Protein 8GHH (pdb70)

Foldseek 3Di:
DAFQQDDFQFFFEAAEQLQVVVAQGVWPVSVVVLVVLAGQAYEFEWFAACVGFTWGDADQWLVPQWPDTDGRNDHDPVRQQVIFRLQCPADPVRDSVCHPHPRRGIGTPLVVCVVCVRHAYNYEYEDDCPDPSLVCVLVNVVVSCVVSVNQRRYEYEYQDPVSQVVNCVVCVNSHAYAQYPVNVVVLVVVCVVVPLPAADPEEHEYEEACDDPHRGCQDLVNCVSCVSNSYAYHYEQDEDLVVVVSSRVSRHRYYYYSHSNSNSVNVVVDDPNSGD

InterPro domains:
  IPR017946 PLC-like phosphodiesterase, TIM beta/alpha-barrel domain superfamily [G3DSA:3.20.20.190] (25-304)
  IPR017946 PLC-like phosphodiesterase, TIM beta/alpha-barrel domain superfamily [SSF51695] (44-301)
  IPR030395 Glycerophosphodiester phosphodiesterase domain [PF03009] (51-297)
  IPR030395 Glycerophosphodiester phosphodiesterase domain [PS51704] (46-302)

Solvent-accessible surface area: 13256 Å² total; per-residue (Å²): 151,123,27,57,3,67,93,40,115,13,8,12,0,0,0,46,30,1,1,54,56,44,56,2,21,8,1,38,36,0,0,54,70,0,90,148,29,22,8,18,0,0,23,0,3,1,34,2,2,118,66,75,80,7,0,0,8,44,30,48,50,0,68,109,20,1,80,21,74,29,125,2,29,57,35,33,36,69,82,0,72,179,27,19,8,1,66,89,39,138,40,183,112,43,114,33,47,43,94,68,106,69,103,11,36,3,10,16,0,38,49,0,0,121,73,8,78,113,6,41,0,1,0,20,2,47,12,24,13,148,36,136,31,0,58,41,3,1,74,37,0,37,70,10,0,27,118,28,136,0,52,58,29,0,0,0,23,9,136,76,90,88,0,9,77,73,0,51,167,56,3,149,25,31,3,18,17,1,11,6,79,97,56,17,76,79,0,108,79,82,73,139,146,103,29,59,208,28,131,12,104,101,52,35,3,33,36,6,35,16,121,120,177,80,104,101,38,10,48,60,197,60,0,124,48,0,54,81,1,48,4,29,0,0,0,101,38,0,67,50,37,119,44,0,38,43,0,60,144,57,20,3,69,0,0,2,0,28,100,1,45,23,0,83,92,1,61,142,90,10,79,94,100,44,62,106

B-factor: mean 59.44, std 15.59, range [35.44, 127.66]

Radius of gyration: 18.64 Å; Cα contacts (8 Å, |Δi|>4): 577; chains: 1; bounding box: 52×40×39 Å

Structure (mmCIF, N/CA/C/O backbone):
data_8GHH
#
_entry.id   8GHH
#
_cell.length_a   107.956
_cell.length_b   107.956
_cell.length_c   138.381
_cell.angle_alpha   90.000
_cell.angle_beta   90.000
_cell.angle_gamma   90.000
#
_symmetry.space_group_name_H-M   'I 4 2 2'
#
loop_
_entity.id
_entity.type
_entity.pdbx_description
1 polymer 'Glycerophosphodiester phosphodiesterase'
2 non-polymer 'DIHYDROGENPHOSPHATE ION'
3 non-polymer GLYCEROL
4 non-polymer 'CHLORIDE ION'
5 water water
#
loop_
_atom_site.group_PDB
_atom_site.id
_atom_site.type_symbol
_atom_site.label_atom_id
_atom_site.label_alt_id
_atom_site.label_comp_id
_atom_site.label_asym_id
_atom_site.label_entity_id
_atom_site.label_seq_id
_atom_site.pdbx_PDB_ins_code
_atom_site.Cartn_x
_atom_site.Cartn_y
_atom_site.Cartn_z
_atom_site.occupancy
_atom_site.B_iso_or_equiv
_atom_site.auth_seq_id
_atom_site.auth_comp_id
_atom_site.auth_asym_id
_atom_site.auth_atom_id
_atom_site.pdbx_PDB_model_num
ATOM 1 N N . THR A 1 14 ? -65.31714 -13.93547 -25.98365 1.000 104.02948 36 THR A N 1
ATOM 2 C CA . THR A 1 14 ? -64.01700 -13.44627 -25.53605 1.000 102.26383 36 THR A CA 1
ATOM 3 C C . THR A 1 14 ? -63.16062 -14.57361 -24.95018 1.000 96.19348 36 THR A C 1
ATOM 4 O O . THR A 1 14 ? -61.94659 -14.60713 -25.15761 1.000 94.38967 36 THR A O 1
ATOM 8 N N . ILE A 1 15 ? -63.80000 -15.49401 -24.23252 1.000 91.77887 37 ILE A N 1
ATOM 9 C CA . ILE A 1 15 ? -63.07170 -16.60211 -23.60127 1.000 84.61058 37 ILE A CA 1
ATOM 10 C C . ILE A 1 15 ? -62.41803 -17.45748 -24.68017 1.000 80.66419 37 ILE A C 1
ATOM 11 O O . ILE A 1 15 ? -63.08760 -17.83683 -25.66159 1.000 81.36091 37 ILE A O 1
ATOM 16 N N . PRO A 1 16 ? -61.13424 -17.79228 -24.56100 1.000 75.60854 38 PRO A N 1
ATOM 17 C CA . PRO A 1 16 ? -60.48329 -18.59138 -25.60316 1.000 70.90966 38 PRO A CA 1
ATOM 18 C C . PRO A 1 16 ? -60.88880 -20.05248 -25.51726 1.000 63.34076 38 PRO A C 1
ATOM 19 O O . PRO A 1 16 ? -61.00774 -20.62711 -24.43237 1.000 58.71836 38 PRO A O 1
ATOM 23 N N . ALA A 1 17 ? -61.10673 -20.65377 -26.68273 1.000 60.92978 39 ALA A N 1
ATOM 24 C CA . ALA A 1 17 ? -61.42420 -22.07762 -26.76290 1.000 58.22665 39 ALA A CA 1
ATOM 25 C C . ALA A 1 17 ? -60.13533 -22.90018 -26.79780 1.000 59.91786 39 ALA A C 1
ATOM 26 O O . ALA A 1 17 ? -59.82603 -23.59840 -27.76336 1.000 61.75103 39 ALA A O 1
ATOM 28 N N . PHE A 1 18 ? -59.37245 -22.79252 -25.70566 1.000 58.76594 40 PHE A N 1
ATOM 29 C CA . PHE A 1 18 ? -58.11761 -23.53085 -25.60177 1.000 56.54973 40 PHE A CA 1
ATOM 30 C C . PHE A 1 18 ? -58.35965 -25.03419 -25.64175 1.000 56.34542 40 PHE A C 1
ATOM 31 O O . PHE A 1 18 ? -57.65188 -25.76899 -26.34221 1.000 56.23848 40 PHE A O 1
ATOM 39 N N . PHE A 1 19 ? -59.35598 -25.51025 -24.90242 1.000 52.49471 41 PHE A N 1
ATOM 40 C CA . PHE A 1 19 ? -59.65898 -26.93326 -24.84395 1.000 53.14508 41 PHE A CA 1
ATOM 41 C C . PHE A 1 19 ? -60.69744 -27.28087 -25.90447 1.000 58.26234 41 PHE A C 1
ATOM 42 O O . PHE A 1 19 ? -61.81237 -26.74653 -25.89346 1.000 59.56933 41 PHE A O 1
ATOM 50 N N . LYS A 1 20 ? -60.32183 -28.16394 -26.82489 1.000 61.05222 42 LYS A N 1
ATOM 51 C CA . LYS A 1 20 ? -61.21621 -28.66383 -27.85578 1.000 65.73987 42 LYS A CA 1
ATOM 52 C C . LYS A 1 20 ? -61.20191 -30.18327 -27.81611 1.000 66.79607 42 LYS A C 1
ATOM 53 O O . LYS A 1 20 ? -60.28915 -30.80192 -27.26466 1.000 64.42090 42 LYS A O 1
ATOM 59 N N . GLY A 1 21 ? -62.22666 -30.78302 -28.40329 1.000 71.89744 43 GLY A N 1
ATOM 60 C CA . GLY A 1 21 ? -62.35881 -32.21882 -28.30113 1.000 74.54806 43 GLY A CA 1
ATOM 61 C C . GLY A 1 21 ? -62.68384 -32.63297 -26.87474 1.000 73.32939 43 GLY A C 1
ATOM 62 O O . GLY A 1 21 ? -62.93981 -31.81461 -25.99317 1.000 71.90217 43 GLY A O 1
ATOM 63 N N . ASN A 1 22 ? -62.66721 -33.94361 -26.66027 1.000 75.08241 44 ASN A N 1
ATOM 64 C CA . ASN A 1 22 ? -63.00192 -34.51838 -25.36373 1.000 76.34654 44 ASN A CA 1
ATOM 65 C C . ASN A 1 22 ? -61.91564 -35.48050 -24.90880 1.000 77.36853 44 ASN A C 1
ATOM 66 O O . ASN A 1 22 ? -62.19132 -36.54647 -24.34993 1.000 82.76090 44 ASN A O 1
ATOM 71 N N . ALA A 1 23 ? -60.65877 -35.11511 -25.15108 1.000 72.48246 45 ALA A N 1
ATOM 72 C CA . ALA A 1 23 ? -59.50750 -35.86501 -24.68402 1.000 65.47277 45 ALA A CA 1
ATOM 73 C C . ALA A 1 23 ? -58.55763 -34.92470 -23.95471 1.000 59.02030 45 ALA A C 1
ATOM 74 O O . ALA A 1 23 ? -58.38722 -33.77344 -24.37242 1.000 57.76801 45 ALA A O 1
ATOM 76 N N . PRO A 1 24 ? -57.93141 -35.37365 -22.86924 1.000 54.85634 46 PRO A N 1
ATOM 77 C CA . PRO A 1 24 ? -56.96853 -34.51384 -22.17402 1.000 53.73190 46 PRO A CA 1
ATOM 78 C C . PRO A 1 24 ? -55.74412 -34.25323 -23.03522 1.000 52.69850 46 PRO A C 1
ATOM 79 O O . PRO A 1 24 ? -55.34306 -35.08164 -23.85699 1.000 53.84451 46 PRO A O 1
ATOM 83 N N . TYR A 1 25 ? -55.15680 -33.07606 -22.84830 1.000 50.57173 47 TYR A N 1
ATOM 84 C CA . TYR A 1 25 ? -53.95210 -32.71506 -23.58354 1.000 49.18298 47 TYR A CA 1
ATOM 85 C C . TYR A 1 25 ? -52.73006 -33.33186 -22.91690 1.000 46.39999 47 TYR A C 1
ATOM 86 O O . TYR A 1 25 ? -52.53699 -33.19256 -21.70384 1.000 46.47836 47 TYR A O 1
ATOM 95 N N . ILE A 1 26 ? -51.90023 -34.00309 -23.71086 1.000 46.15214 48 ILE A N 1
ATOM 96 C CA . ILE A 1 26 ? -50.64568 -34.57522 -23.23372 1.000 44.86571 48 ILE A CA 1
ATOM 97 C C . ILE A 1 26 ? -49.51751 -33.62175 -23.61254 1.000 47.51565 48 ILE A C 1
ATOM 98 O O . ILE A 1 26 ? -49.25129 -33.40501 -24.80182 1.000 48.13827 48 ILE A O 1
ATOM 103 N N . PHE A 1 27 ? -48.85353 -33.05677 -22.60687 1.000 42.95427 49 PHE A N 1
ATOM 104 C CA . PHE A 1 27 ? -47.76437 -32.10663 -22.79962 1.000 42.95609 49 PHE A CA 1
ATOM 105 C C . PHE A 1 27 ? -46.43086 -32.76373 -22.47046 1.000 43.56147 49 PHE A C 1
ATOM 106 O O . PHE A 1 27 ? -46.32022 -33.49746 -21.48471 1.000 43.43285 49 PHE A O 1
ATOM 114 N N . ALA A 1 28 ? -45.41360 -32.47756 -23.28026 1.000 42.01567 50 ALA A N 1
ATOM 115 C CA . ALA A 1 28 ? -44.05461 -32.92552 -23.00253 1.000 40.75767 50 ALA A CA 1
ATOM 116 C C . ALA A 1 28 ? -43.35891 -31.91586 -22.09161 1.000 39.12230 50 ALA A C 1
ATOM 117 O O . ALA A 1 28 ? -43.26106 -30.73008 -22.43006 1.000 43.02452 50 ALA A O 1
ATOM 119 N N . HIS A 1 29 ? -42.85659 -32.39485 -20.95516 1.000 37.71265 51 HIS A N 1
ATOM 120 C CA . HIS A 1 29 ? -42.18521 -31.54299 -19.97422 1.000 38.13113 51 HIS A CA 1
ATOM 121 C C . HIS A 1 29 ? -40.88588 -30.96963 -20.54244 1.000 38.60788 51 HIS A C 1
ATOM 122 O O . HIS A 1 29 ? -39.93092 -31.71032 -20.80409 1.000 39.81409 51 HIS A O 1
ATOM 129 N N . ARG A 1 30 ? -40.85426 -29.64912 -20.72664 1.000 40.52710 52 ARG A N 1
ATOM 130 C CA . ARG A 1 30 ? -39.71793 -28.95946 -21.35007 1.000 41.18357 52 ARG A CA 1
ATOM 131 C C . ARG A 1 30 ? -39.34052 -29.60970 -22.68170 1.000 38.88996 52 ARG A C 1
ATOM 132 O O . ARG A 1 30 ? -38.16532 -29.72167 -23.03829 1.000 39.57959 52 ARG A O 1
ATOM 140 N N . GLY A 1 31 ? -40.35495 -30.04038 -23.42864 1.000 38.34851 53 GLY A N 1
ATOM 141 C CA . GLY A 1 31 ? -40.14440 -30.73028 -24.68813 1.000 37.37213 53 GLY A CA 1
ATOM 142 C C . GLY A 1 31 ? -39.86871 -32.21530 -24.57857 1.000 40.16002 53 GLY A C 1
ATOM 143 O O . GLY A 1 31 ? -39.61705 -32.85872 -25.60756 1.000 41.90274 53 GLY A O 1
ATOM 144 N N . GLY A 1 32 ? -39.91678 -32.78571 -23.37653 1.000 40.11284 54 GLY A N 1
ATOM 145 C CA . GLY A 1 32 ? -39.63220 -34.19842 -23.19769 1.000 40.61671 54 GLY A CA 1
ATOM 146 C C . GLY A 1 32 ? -38.21777 -34.41104 -22.70549 1.000 43.02909 54 GLY A C 1
ATOM 147 O O . GLY A 1 32 ? -37.43811 -35.13600 -23.33034 1.000 44.42118 54 GLY A O 1
ATOM 148 N N . MET A 1 33 ? -37.88561 -33.79180 -21.56923 1.000 39.44467 55 MET A N 1
ATOM 149 C CA . MET A 1 33 ? -36.50209 -33.62182 -21.13523 1.000 40.83353 55 MET A CA 1
ATOM 150 C C . MET A 1 33 ? -35.83534 -34.90887 -20.66764 1.000 41.15795 55 MET A C 1
ATOM 151 O O . MET A 1 33 ? -34.60810 -34.92932 -20.52106 1.000 45.32965 55 MET A O 1
ATOM 156 N N . ALA A 1 34 ? -36.59518 -35.97268 -20.41483 1.000 42.11891 56 ALA A N 1
ATOM 157 C CA . ALA A 1 34 ? -35.96014 -37.23855 -20.06621 1.000 43.76504 56 ALA A CA 1
ATOM 158 C C . ALA A 1 34 ? -35.23757 -37.85466 -21.25850 1.000 47.11757 56 ALA A C 1
ATOM 159 O O . ALA A 1 34 ? -34.24405 -38.56684 -21.07511 1.000 52.37954 56 ALA A O 1
ATOM 161 N N . LEU A 1 35 ? -35.70826 -37.58690 -22.47824 1.000 43.55277 57 LEU A N 1
ATOM 162 C CA . LEU A 1 35 ? -35.22981 -38.26938 -23.67630 1.000 42.34282 57 LEU A CA 1
ATOM 163 C C . LEU A 1 35 ? -34.32678 -37.42204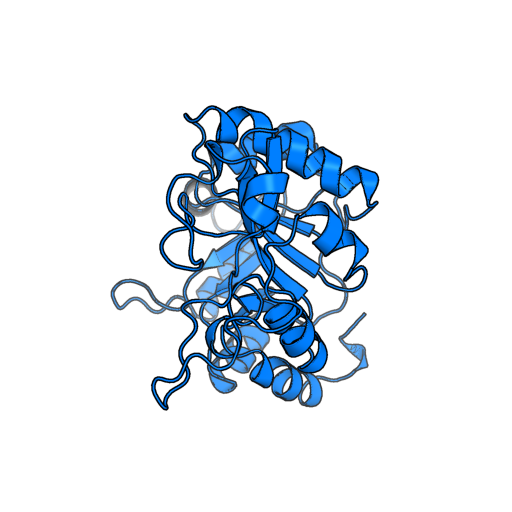 -24.56063 1.000 44.39981 57 LEU A C 1
ATOM 164 O O . LEU A 1 35 ? -33.51878 -37.97901 -25.31001 1.000 44.13223 57 LEU A O 1
ATOM 169 N N . ARG A 1 36 ? -34.44459 -36.10280 -24.50463 1.000 44.02809 58 ARG A N 1
ATOM 170 C CA . ARG A 1 36 ? -33.67600 -35.20199 -25.34693 1.000 41.55555 58 ARG A CA 1
ATOM 171 C C . ARG A 1 36 ? -33.33126 -33.96231 -24.52842 1.000 41.46732 58 ARG A C 1
ATOM 172 O O . ARG A 1 36 ? -33.97399 -33.69367 -23.51207 1.000 41.80899 58 ARG A O 1
ATOM 180 N N . PRO A 1 37 ? -32.31065 -33.21008 -24.94465 1.000 41.18974 59 PRO A N 1
ATOM 181 C CA . PRO A 1 37 ? -31.94034 -31.99760 -24.19515 1.000 41.87460 59 PRO A CA 1
ATOM 182 C C . PRO A 1 37 ? -33.11948 -31.04638 -24.04684 1.000 41.34845 59 PRO A C 1
ATOM 183 O O . PRO A 1 37 ? -33.75706 -30.66036 -25.03065 1.000 41.16352 59 PRO A O 1
ATOM 187 N N . GLU A 1 38 ? -33.39425 -30.65768 -22.80179 1.000 37.86505 60 GLU A N 1
ATOM 188 C CA . GLU A 1 38 ? -34.59789 -29.89111 -22.50703 1.000 39.23237 60 GLU A CA 1
ATOM 189 C C . GLU A 1 38 ? -34.61955 -28.57877 -23.28315 1.000 39.80033 60 GLU A C 1
ATOM 190 O O . GLU A 1 38 ? -33.58315 -27.94131 -23.50091 1.000 40.40281 60 GLU A O 1
ATOM 196 N N . GLN A 1 39 ? -35.81674 -28.19186 -23.71490 1.000 39.64977 61 GLN A N 1
ATOM 197 C CA . GLN A 1 39 ? -36.09979 -26.92521 -24.38315 1.000 41.54789 61 GLN A CA 1
ATOM 198 C C . GLN A 1 39 ? -35.43173 -26.79004 -25.75207 1.000 40.70363 61 GLN A C 1
ATOM 199 O O . GLN A 1 39 ? -35.43510 -25.69116 -26.31894 1.000 43.85240 61 GLN A O 1
ATOM 205 N N . THR A 1 40 ? -34.84496 -27.85197 -26.30398 1.000 37.82604 62 THR A N 1
ATOM 206 C CA . THR A 1 40 ? -34.20519 -27.74313 -27.61098 1.000 40.59451 62 THR A CA 1
ATOM 207 C C . THR A 1 40 ? -35.12435 -28.26076 -28.70453 1.000 40.18549 62 THR A C 1
ATOM 208 O O . THR A 1 40 ? -36.08495 -28.99288 -28.45026 1.000 39.68584 62 THR A O 1
ATOM 212 N N . GLN A 1 41 ? -34.80085 -27.87735 -29.94434 1.000 37.29638 63 GLN A N 1
ATOM 213 C CA . GLN A 1 41 ? -35.54013 -28.40070 -31.08698 1.000 39.94642 63 GLN A CA 1
ATOM 214 C C . GLN A 1 41 ? -35.44971 -29.92043 -31.15558 1.000 40.35290 63 GLN A C 1
ATOM 215 O O . GLN A 1 41 ? -36.41279 -30.58680 -31.55494 1.000 39.61013 63 GLN A O 1
ATOM 221 N N . LEU A 1 42 ? -34.28868 -30.48602 -30.80214 1.000 40.98550 64 LEU A N 1
ATOM 222 C CA . LEU A 1 42 ? -34.17349 -31.94088 -30.71592 1.000 43.30889 64 LEU A CA 1
ATOM 223 C C . LEU A 1 42 ? -35.28258 -32.52905 -29.85028 1.000 40.15458 64 LEU A C 1
ATOM 224 O O . LEU A 1 42 ? -35.86583 -33.56110 -30.19410 1.000 42.19881 64 LEU A O 1
ATOM 229 N N . ALA A 1 43 ? -35.59485 -31.87375 -28.72973 1.000 40.36783 65 ALA A N 1
ATOM 230 C CA . ALA A 1 43 ? -36.63680 -32.37909 -27.83978 1.000 41.30896 65 ALA A CA 1
ATOM 231 C C . ALA A 1 43 ? -38.02024 -32.15082 -28.43266 1.000 42.16346 65 ALA A C 1
ATOM 232 O O . ALA A 1 43 ? -38.84140 -33.07599 -28.49034 1.000 39.24916 65 ALA A O 1
ATOM 234 N N . PHE A 1 44 ? -38.28324 -30.92693 -28.90915 1.000 43.14461 66 PHE A N 1
ATOM 235 C CA . PHE A 1 44 ? -39.60961 -30.59287 -29.42521 1.000 43.20139 66 PHE A CA 1
ATOM 236 C C . PHE A 1 44 ? -39.95321 -31.42252 -30.65545 1.000 42.62796 6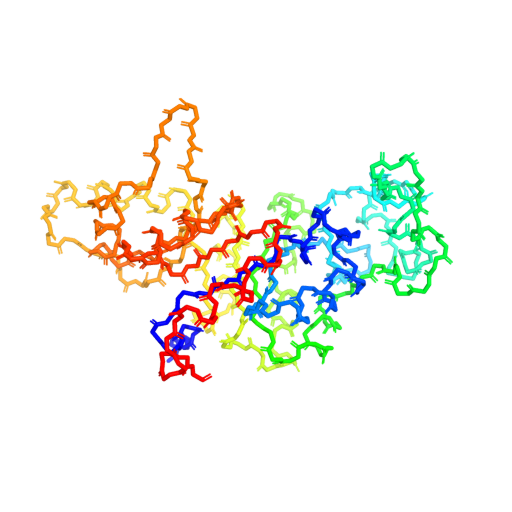6 PHE A C 1
ATOM 237 O O . PHE A 1 44 ? -41.09038 -31.89339 -30.79355 1.000 42.49913 66 PHE A O 1
ATOM 245 N N . ASP A 1 45 ? -38.98269 -31.61663 -31.55757 1.000 39.44620 67 ASP A N 1
ATOM 246 C CA . ASP A 1 45 ? -39.20810 -32.46106 -32.72868 1.000 39.83816 67 ASP A CA 1
ATOM 247 C C . ASP A 1 45 ? -39.54138 -33.88679 -32.31339 1.000 40.79968 67 ASP A C 1
ATOM 248 O O . ASP A 1 45 ? -40.46928 -34.50220 -32.84857 1.000 39.57177 67 ASP A O 1
ATOM 253 N N . TYR A 1 46 ? -38.76572 -34.43670 -31.37436 1.000 41.01735 68 TYR A N 1
ATOM 254 C CA . TYR A 1 46 ? -38.95616 -35.82189 -30.95765 1.000 45.38016 68 TYR A CA 1
ATOM 255 C C . TYR A 1 46 ? -40.30076 -36.00155 -30.26128 1.000 43.11430 68 TYR A C 1
ATOM 256 O O . TYR A 1 46 ? -41.04027 -36.94531 -30.55602 1.000 45.90831 68 TYR A O 1
ATOM 265 N N . ALA A 1 47 ? -40.64039 -35.08977 -29.34449 1.000 45.30842 69 ALA A N 1
ATOM 266 C CA . ALA A 1 47 ? -41.92278 -35.17548 -28.64930 1.000 44.44392 69 ALA A CA 1
ATOM 267 C C . ALA A 1 47 ? -43.08717 -35.06343 -29.62436 1.000 44.75107 69 ALA A C 1
ATOM 268 O O . ALA A 1 47 ? -44.07066 -35.80650 -29.51511 1.000 43.39591 69 ALA A O 1
ATOM 270 N N . LYS A 1 48 ? -42.98804 -34.14925 -30.59597 1.000 45.83052 70 LYS A N 1
ATOM 271 C CA . LYS A 1 48 ? -44.04655 -34.01513 -31.59167 1.000 48.38551 70 LYS A CA 1
ATOM 272 C C . LYS A 1 48 ? -44.18657 -35.28733 -32.41541 1.000 51.93324 70 LYS A C 1
ATOM 273 O O . LYS A 1 48 ? -45.30593 -35.72432 -32.71349 1.000 50.09895 70 LYS A O 1
ATOM 279 N N . GLN A 1 49 ? -43.06117 -35.90455 -32.78119 1.000 55.98358 71 GLN A N 1
ATOM 280 C CA . GLN A 1 49 ? -43.12447 -37.16324 -33.51475 1.000 62.77658 71 GLN A CA 1
ATOM 281 C C . GLN A 1 49 ? -43.75732 -38.25871 -32.66839 1.000 59.16602 71 GLN A C 1
ATOM 282 O O . GLN A 1 49 ? -44.48584 -39.11160 -33.18819 1.000 62.08909 71 GLN A O 1
ATOM 288 N N . LEU A 1 50 ? -43.49893 -38.24899 -31.36161 1.000 54.11006 72 LEU A N 1
ATOM 289 C CA . LEU A 1 50 ? -44.06500 -39.24601 -30.46276 1.000 54.93288 72 LEU A CA 1
ATOM 290 C C . LEU A 1 50 ? -45.52550 -38.97052 -30.11316 1.000 58.33525 72 LEU A C 1
ATOM 291 O O . LEU A 1 50 ? -46.09128 -39.68039 -29.27375 1.000 62.31171 72 LEU A O 1
ATOM 296 N N . GLY A 1 51 ? -46.14051 -37.96340 -30.72737 1.000 54.37764 73 GLY A N 1
ATOM 297 C CA . GLY A 1 51 ? -47.57868 -37.79839 -30.66635 1.000 52.82199 73 GLY A CA 1
ATOM 298 C C . GLY A 1 51 ? -48.12655 -36.96835 -29.52567 1.000 53.41442 73 GLY A C 1
ATOM 299 O O . GLY A 1 51 ? -49.31141 -37.10997 -29.20055 1.000 54.72231 73 GLY A O 1
ATOM 300 N N . VAL A 1 52 ? -47.32159 -36.10102 -28.90466 1.000 48.07730 74 VAL A N 1
ATOM 301 C CA . VAL A 1 52 ? -47.88394 -35.24941 -27.85752 1.000 47.55855 74 VAL A CA 1
ATOM 302 C C . VAL A 1 52 ? -48.78217 -34.18572 -28.48393 1.000 47.80426 74 VAL A C 1
ATOM 303 O O . VAL A 1 52 ? -48.66851 -33.84286 -29.66651 1.000 50.58846 74 VAL A O 1
ATOM 307 N N . ASP A 1 53 ? -49.70105 -33.66150 -27.67013 1.000 45.78406 75 ASP A N 1
ATOM 308 C CA . ASP A 1 53 ? -50.56662 -32.56912 -28.10292 1.000 44.95242 75 ASP A CA 1
ATOM 309 C C . ASP A 1 53 ? -49.89324 -31.21254 -27.98783 1.000 44.46038 75 ASP A C 1
ATOM 310 O O . ASP A 1 53 ? -50.35567 -30.24505 -28.60184 1.000 45.87888 75 ASP A O 1
ATOM 315 N N . GLY A 1 54 ? -48.83141 -31.11246 -27.20317 1.000 41.71296 76 GLY A N 1
ATOM 316 C CA . GLY A 1 54 ? -48.13129 -29.85403 -27.11309 1.000 39.12815 76 GLY A CA 1
ATOM 317 C C . GLY A 1 54 ? -46.95733 -29.95193 -26.17090 1.000 40.16768 76 GLY A C 1
ATOM 318 O O . GLY A 1 54 ? -46.57891 -31.03699 -25.72093 1.000 40.32988 76 GLY A O 1
ATOM 319 N N . PHE A 1 55 ? -46.39007 -28.78359 -25.88183 1.000 38.72760 77 PHE A N 1
ATOM 320 C CA . PHE A 1 55 ? -45.17309 -28.65196 -25.09975 1.000 38.85813 77 PHE A CA 1
ATOM 321 C C . PHE A 1 55 ? -45.47813 -27.84633 -23.84889 1.000 39.91953 77 PHE A C 1
ATOM 322 O O . PHE A 1 55 ? -46.09134 -26.77545 -23.92885 1.000 42.34067 77 PHE A O 1
ATOM 330 N N . GLU A 1 56 ? -45.05501 -28.36010 -22.70426 1.000 39.37699 78 GLU A N 1
ATOM 331 C CA . GLU A 1 56 ? -44.94443 -27.54538 -21.50806 1.000 39.99499 78 GLU A CA 1
ATOM 332 C C . GLU A 1 56 ? -43.55606 -26.92878 -21.50157 1.000 40.40595 78 GLU A C 1
ATOM 333 O O . GLU A 1 56 ? -42.57401 -27.58992 -21.85049 1.000 41.04404 78 GLU A O 1
ATOM 339 N N . THR A 1 57 ? -43.46775 -25.66439 -21.10693 1.000 42.26230 79 THR A N 1
ATOM 340 C CA . THR A 1 57 ? -42.17735 -24.99953 -21.18288 1.000 41.69501 79 THR A CA 1
ATOM 341 C C . THR A 1 57 ? -42.15794 -23.79080 -20.25315 1.000 43.03001 79 THR A C 1
ATOM 342 O O . THR A 1 57 ? -43.11790 -23.51764 -19.52353 1.000 43.25822 79 THR A O 1
ATOM 346 N N . ASP A 1 58 ? -41.03019 -23.07668 -20.28484 1.000 41.29349 80 ASP A N 1
ATOM 347 C CA . ASP A 1 58 ? -40.73966 -21.93746 -19.42488 1.000 40.62026 80 ASP A CA 1
ATOM 348 C C . ASP A 1 58 ? -40.13212 -20.83428 -20.27536 1.000 41.90638 80 ASP A C 1
ATOM 349 O O . ASP A 1 58 ? -39.50479 -21.10733 -21.30205 1.000 40.58573 80 ASP A O 1
ATOM 354 N N . VAL A 1 59 ? -40.29210 -19.58726 -19.84019 1.000 43.26677 81 VAL A N 1
ATOM 355 C CA . VAL A 1 59 ? -39.69016 -18.46278 -20.54657 1.000 45.97072 81 VAL A CA 1
ATOM 356 C C . VAL A 1 59 ? -38.88271 -17.61067 -19.57651 1.000 47.55679 81 VAL A C 1
ATOM 357 O O . VAL A 1 59 ? -39.30874 -17.35219 -18.44347 1.000 46.70002 81 VAL A O 1
ATOM 361 N N . ARG A 1 60 ? -37.70194 -17.19319 -20.03693 1.000 47.91446 82 ARG A N 1
ATOM 362 C CA . ARG A 1 60 ? -36.81596 -16.25492 -19.37021 1.000 46.88020 82 ARG A CA 1
ATOM 363 C C . ARG A 1 60 ? -36.53979 -15.09271 -20.31482 1.000 49.26734 82 ARG A C 1
ATOM 364 O O . ARG A 1 60 ? -36.46220 -15.27200 -21.53239 1.000 47.49152 82 ARG A O 1
ATOM 372 N N . LEU A 1 61 ? -36.37855 -13.90280 -19.75131 1.000 48.79129 83 LEU A N 1
ATOM 373 C CA . LEU A 1 61 ? -36.15720 -12.70115 -20.54071 1.000 49.42160 83 LEU A CA 1
ATOM 374 C C . LEU A 1 61 ? -34.66891 -12.37923 -20.62450 1.000 52.16843 83 LEU A C 1
ATOM 375 O O . LEU A 1 61 ? -33.94673 -12.44399 -19.62269 1.000 51.10195 83 LEU A O 1
ATOM 380 N N . THR A 1 62 ? -34.22217 -12.01195 -21.82460 1.000 53.30039 84 THR A N 1
ATOM 381 C CA . THR A 1 62 ? -32.82229 -11.71056 -22.08196 1.000 52.46008 84 THR A CA 1
ATOM 382 C C . THR A 1 62 ? -32.51396 -10.24836 -21.76932 1.000 55.23891 84 THR A C 1
ATOM 383 O O . THR A 1 62 ? -33.39682 -9.45067 -21.43825 1.000 57.66368 84 THR A O 1
ATOM 387 N N . LYS A 1 63 ? -31.23298 -9.88814 -21.90438 1.000 56.51763 85 LYS A N 1
ATOM 388 C CA . LYS A 1 63 ? -30.82986 -8.50235 -21.68684 1.000 57.62231 85 LYS A CA 1
ATOM 389 C C . LYS A 1 63 ? -31.49975 -7.57209 -22.68984 1.000 63.78889 85 LYS A C 1
ATOM 390 O O . LYS A 1 63 ? -31.92962 -6.46882 -22.33262 1.000 65.66312 85 LYS A O 1
ATOM 396 N N . ASP A 1 64 ? -31.59705 -7.99290 -23.95247 1.000 62.21490 86 ASP A N 1
ATOM 397 C CA . ASP A 1 64 ? -32.30102 -7.21098 -24.95876 1.000 61.42167 86 ASP A CA 1
ATOM 398 C C . ASP A 1 64 ? -33.79041 -7.54907 -25.01469 1.000 61.00192 86 ASP A C 1
ATOM 399 O O . ASP A 1 64 ? -34.43406 -7.31719 -26.04394 1.000 61.02708 86 ASP A O 1
ATOM 404 N N . GLN A 1 65 ? -34.33701 -8.10673 -23.92844 1.000 59.67261 87 GLN A N 1
ATOM 405 C CA . GLN A 1 65 ? -35.78075 -8.16428 -23.67651 1.000 59.12651 87 GLN A CA 1
ATOM 406 C C . GLN A 1 65 ? -36.50951 -9.07345 -24.66758 1.000 60.95787 87 GLN A C 1
ATOM 407 O O . GLN A 1 65 ? -37.63848 -8.79521 -25.07270 1.000 63.37495 87 GLN A O 1
ATOM 413 N N . GLN A 1 66 ? -35.86609 -10.17261 -25.04606 1.000 58.90902 88 GLN A N 1
ATOM 414 C CA . GLN A 1 66 ? -36.50452 -11.23943 -25.80225 1.000 54.79814 88 GLN A CA 1
ATOM 415 C C . GLN A 1 66 ? -36.80425 -12.39797 -24.86120 1.000 53.11054 88 GLN A C 1
ATOM 416 O O . GLN A 1 66 ? -36.00795 -12.70272 -23.96790 1.000 55.10003 88 GLN A O 1
ATOM 422 N N . LEU A 1 67 ? -37.95981 -13.03031 -25.05383 1.000 48.67470 89 LEU A N 1
ATOM 423 C CA . LEU A 1 67 ? -38.31883 -14.21918 -24.28922 1.000 49.74107 89 LEU A CA 1
ATOM 424 C C . LEU A 1 67 ? -37.67714 -15.44302 -24.93017 1.000 48.83472 89 LEU A C 1
ATOM 425 O O . LEU A 1 67 ? -37.93977 -15.74634 -26.09942 1.000 48.17049 89 LEU A O 1
ATOM 430 N N . ILE A 1 68 ? -36.82950 -16.13827 -24.18283 1.000 45.11966 90 ILE A N 1
ATOM 431 C CA . ILE A 1 68 ? -36.27196 -17.39248 -24.65385 1.000 44.63255 90 ILE A CA 1
ATOM 432 C C . ILE A 1 68 ? -36.93950 -18.53724 -23.90759 1.000 42.42197 90 ILE A C 1
ATOM 433 O O . ILE A 1 68 ? -37.45910 -18.38447 -22.79811 1.000 41.79524 90 ILE A O 1
ATOM 438 N N . VAL A 1 69 ? -36.91412 -19.70736 -24.53669 1.000 42.03529 91 VAL A N 1
ATOM 439 C CA . VAL A 1 69 ? -37.47551 -20.93268 -23.98351 1.000 43.44315 91 VAL A CA 1
ATOM 440 C C . VAL A 1 69 ? -36.38840 -21.55263 -23.11122 1.000 42.89898 91 VAL A C 1
ATOM 441 O O . VAL A 1 69 ? -35.43641 -22.14844 -23.61613 1.000 46.16278 91 VAL A O 1
ATOM 445 N N . PHE A 1 70 ? -36.52925 -21.40926 -21.79277 1.000 43.38999 92 PHE A N 1
ATOM 446 C CA . PHE A 1 70 ? -35.42334 -21.66187 -20.87915 1.000 38.33360 92 PHE A CA 1
ATOM 447 C C . PHE A 1 70 ? -35.95458 -21.70642 -19.45120 1.000 40.72244 92 PHE A C 1
ATOM 448 O O . PHE A 1 70 ? -36.82136 -20.90702 -19.09102 1.000 41.25591 92 PHE A O 1
ATOM 456 N N . HIS A 1 71 ? -35.40884 -22.61696 -18.63752 1.000 37.35671 93 HIS A N 1
ATOM 457 C CA . HIS A 1 71 ? -35.88861 -22.80662 -17.26764 1.000 40.40340 93 HIS A CA 1
ATOM 458 C C . HIS A 1 71 ? -35.12017 -21.97098 -16.24340 1.000 42.71857 93 HIS A C 1
ATOM 459 O O . HIS A 1 71 ? -35.70568 -21.10694 -15.58420 1.000 46.36407 93 HIS A O 1
ATOM 466 N N . ASP A 1 72 ? -33.82385 -22.23860 -16.07343 1.000 44.63753 94 ASP A N 1
ATOM 467 C CA . ASP A 1 72 ? -33.06068 -21.61191 -14.99579 1.000 44.56427 94 ASP A CA 1
ATOM 468 C C . ASP A 1 72 ? -32.84973 -20.12166 -15.25136 1.000 45.93218 94 ASP A C 1
ATOM 469 O O . ASP A 1 72 ? -32.96400 -19.62939 -16.37879 1.000 42.39693 94 ASP A O 1
ATOM 474 N N . ALA A 1 73 ? -32.52018 -19.40266 -14.17104 1.000 42.44483 95 ALA A N 1
ATOM 475 C CA . ALA A 1 73 ? -32.12852 -18.00506 -14.29557 1.000 45.84159 95 ALA A CA 1
ATOM 476 C C . ALA A 1 73 ? -30.77858 -17.86956 -14.98532 1.000 50.52129 95 ALA A C 1
ATOM 477 O O . ALA A 1 73 ? -30.50948 -16.84909 -15.62947 1.000 50.18154 95 ALA A O 1
ATOM 479 N N . THR A 1 74 ? -29.92566 -18.88179 -14.85784 1.000 50.86958 96 THR A N 1
ATOM 480 C CA . THR A 1 74 ? -28.59092 -18.88247 -15.42781 1.000 48.91172 96 THR A CA 1
ATOM 481 C C . THR A 1 74 ? -28.47217 -20.00178 -16.45416 1.000 48.23492 96 THR A C 1
ATOM 482 O O . THR A 1 74 ? -29.22323 -20.98345 -16.42750 1.000 45.64288 96 THR A O 1
ATOM 486 N N . VAL A 1 75 ? -27.50207 -19.84584 -17.36271 1.000 49.03854 97 VAL A N 1
ATOM 487 C CA . VAL A 1 75 ? -27.28839 -20.82052 -18.43094 1.000 47.88115 97 VAL A CA 1
ATOM 488 C C . VAL A 1 75 ? -26.32224 -21.92628 -18.02956 1.000 50.31826 97 VAL A C 1
ATOM 489 O O . VAL A 1 75 ? -26.05568 -22.82507 -18.83947 1.000 49.09934 97 VAL A O 1
ATOM 493 N N . ASP A 1 76 ? -25.79890 -21.89389 -16.79899 1.000 48.33806 98 ASP A N 1
ATOM 494 C CA . ASP A 1 76 ? -24.70548 -22.78407 -16.41526 1.000 50.26607 98 ASP A CA 1
ATOM 495 C C . ASP A 1 76 ? -25.08916 -24.25731 -16.51883 1.000 50.26081 98 ASP A C 1
ATOM 496 O O . ASP A 1 76 ? -24.29193 -25.07766 -16.98822 1.000 53.71004 98 ASP A O 1
ATOM 501 N N . ARG A 1 77 ? -26.29527 -24.61680 -16.07414 1.000 46.35903 99 ARG A N 1
ATOM 502 C CA . ARG A 1 77 ? -26.64184 -26.03180 -15.95271 1.000 46.73528 99 ARG A CA 1
ATOM 503 C C . ARG A 1 77 ? -26.74981 -26.71354 -17.31509 1.000 45.97154 99 ARG A C 1
ATOM 504 O O . ARG A 1 77 ? -26.30558 -27.85621 -17.47754 1.000 48.64545 99 ARG A O 1
ATOM 512 N N . THR A 1 78 ? -27.32335 -26.03738 -18.30876 1.000 43.86314 100 THR A N 1
ATOM 513 C CA . THR A 1 78 ? -27.68367 -26.69418 -19.55658 1.000 44.91148 100 THR A CA 1
ATOM 514 C C . THR A 1 78 ? -26.87068 -26.24434 -20.76449 1.000 48.39213 100 THR A C 1
ATOM 515 O O . THR A 1 78 ? -27.14311 -26.71447 -21.87405 1.000 46.92667 100 THR A O 1
ATOM 519 N N . THR A 1 79 ? -25.89221 -25.35129 -20.59965 1.000 46.82716 101 THR A N 1
ATOM 520 C CA . THR A 1 79 ? -25.09909 -24.89194 -21.73511 1.000 47.04166 101 THR A CA 1
ATOM 521 C C . THR A 1 79 ? -23.62208 -24.89377 -21.36339 1.000 49.12841 101 THR A C 1
ATOM 522 O O . THR A 1 79 ? -23.23619 -25.20024 -20.22924 1.000 48.31450 101 THR A O 1
ATOM 526 N N . ASN A 1 80 ? -22.79198 -24.52149 -22.33573 1.000 51.11828 102 ASN A N 1
ATOM 527 C CA . ASN A 1 80 ? -21.36665 -24.32969 -22.11956 1.000 53.03280 102 ASN A CA 1
ATOM 528 C C . ASN A 1 80 ? -21.02503 -22.91948 -21.64605 1.000 54.93255 102 ASN A C 1
ATOM 529 O O . ASN A 1 80 ? -19.84244 -22.61308 -21.45618 1.000 57.55726 102 ASN A O 1
ATOM 534 N N . GLY A 1 81 ? -22.02348 -22.05536 -21.45579 1.000 53.10055 103 GLY A N 1
ATOM 535 C CA . GLY A 1 81 ? -21.80488 -20.71362 -20.96411 1.000 55.17794 103 GLY A CA 1
ATOM 536 C C . GLY A 1 81 ? -22.03349 -20.60895 -19.46551 1.000 54.07575 103 GLY A C 1
ATOM 537 O O . GLY A 1 81 ? -22.26013 -21.59949 -18.76801 1.000 52.02111 103 GLY A O 1
ATOM 538 N N . SER A 1 82 ? -21.97444 -19.37098 -18.97115 1.000 54.07268 104 SER A N 1
ATOM 539 C CA . SER A 1 82 ? -22.20887 -19.09290 -17.56062 1.000 59.91202 104 SER A CA 1
ATOM 540 C C . SER A 1 82 ? -22.85501 -17.72175 -17.41532 1.000 60.84544 104 SER A C 1
ATOM 541 O O . SER A 1 82 ? -22.65133 -16.83422 -18.24888 1.000 59.26111 104 SER A O 1
ATOM 544 N N . GLY A 1 83 ? -23.63909 -17.55933 -16.35170 1.000 58.25146 105 GLY A N 1
ATOM 545 C CA . GLY A 1 83 ? -24.22479 -16.27741 -16.00411 1.000 58.78690 105 GLY A CA 1
ATOM 546 C C . GLY A 1 83 ? -25.72625 -16.23708 -16.24461 1.000 56.21542 105 GLY A C 1
ATOM 547 O O . GLY A 1 83 ? -26.33020 -17.16010 -16.79189 1.000 53.93303 105 GLY A O 1
ATOM 548 N N . LYS A 1 84 ? -26.31710 -15.11806 -15.82727 1.000 56.57526 106 LYS A N 1
ATOM 549 C CA . LYS A 1 84 ? -27.75942 -14.93498 -15.93053 1.000 55.31143 106 LYS A CA 1
ATOM 550 C C . LYS A 1 84 ? -28.19518 -14.76070 -17.37995 1.000 56.12929 106 LYS A C 1
ATOM 551 O O . LYS A 1 84 ? -27.52118 -14.09739 -18.17576 1.000 56.86716 106 LYS A O 1
ATOM 557 N N . VAL A 1 85 ? -29.34760 -15.35110 -17.71155 1.000 52.77028 107 VAL A N 1
ATOM 558 C CA . VAL A 1 85 ? -30.00544 -15.05488 -18.98148 1.000 51.46293 107 VAL A CA 1
ATOM 559 C C . VAL A 1 85 ? -30.19194 -13.55288 -19.14013 1.000 54.74962 107 VAL A C 1
ATOM 560 O O . VAL A 1 85 ? -29.95137 -12.98521 -20.21562 1.000 53.55744 107 VAL A O 1
ATOM 564 N N . SER A 1 86 ? -30.61348 -12.88511 -18.06254 1.000 51.54535 108 SER A N 1
ATOM 565 C CA . SER A 1 86 ? -30.89224 -11.45505 -18.09196 1.000 54.38145 108 SER A CA 1
ATOM 566 C C . SER A 1 86 ? -29.65548 -10.61047 -18.35237 1.000 55.89230 108 SER A C 1
ATOM 567 O O . SER A 1 86 ? -29.79512 -9.42233 -18.66219 1.000 60.55829 108 SER A O 1
ATOM 570 N N . ALA A 1 87 ? -28.45989 -11.17865 -18.22599 1.000 57.63314 109 ALA A N 1
ATOM 571 C CA . ALA A 1 87 ? -27.21956 -10.45335 -18.46959 1.000 60.59636 109 ALA A CA 1
ATOM 572 C C . ALA A 1 87 ? -26.63801 -10.72175 -19.85300 1.000 63.31552 109 ALA A C 1
ATOM 573 O O . ALA A 1 87 ? -25.56832 -10.19337 -20.17296 1.000 62.84834 109 ALA A O 1
ATOM 575 N N . HIS A 1 88 ? -27.31914 -11.52086 -20.67415 1.000 60.32906 110 HIS A N 1
ATOM 576 C CA . HIS A 1 88 ? -26.85648 -11.92113 -21.99517 1.000 64.04646 110 HIS A CA 1
ATOM 577 C C . HIS A 1 88 ? -27.82333 -11.41742 -23.05779 1.000 62.53404 110 HIS A C 1
ATOM 578 O O . HIS A 1 88 ? -29.04286 -11.42565 -22.85580 1.000 59.10946 110 HIS A O 1
ATOM 585 N N . THR A 1 89 ? -27.28165 -11.00878 -24.19999 1.000 59.09034 111 THR A N 1
ATOM 586 C CA . THR A 1 89 ? -28.13451 -10.71833 -25.33835 1.000 58.17599 111 THR A CA 1
ATOM 587 C C . THR A 1 89 ? -28.56656 -12.01845 -26.01787 1.000 55.53122 111 THR A C 1
ATOM 588 O O . THR A 1 89 ? -27.93389 -13.06994 -25.87363 1.000 53.66953 111 THR A O 1
ATOM 592 N N . LEU A 1 90 ? -29.67434 -11.93708 -26.75822 1.000 55.33281 112 LEU A N 1
ATOM 593 C CA . LEU A 1 90 ? -30.10238 -13.07229 -27.57326 1.000 50.84758 112 LEU A CA 1
ATOM 594 C C . LEU A 1 90 ? -28.97282 -13.55113 -28.47927 1.000 49.76407 112 LEU A C 1
ATOM 595 O O . LEU A 1 90 ? -28.74917 -14.76038 -28.61948 1.000 48.06040 112 LEU A O 1
ATOM 600 N N . ALA A 1 91 ? -28.22425 -12.60907 -29.06817 1.000 52.12899 113 ALA A N 1
ATOM 601 C CA . ALA A 1 91 ? -27.08827 -12.96502 -29.91432 1.000 53.03422 113 ALA A CA 1
ATOM 602 C C . ALA A 1 91 ? -26.06448 -13.79029 -29.14554 1.000 54.56444 113 ALA A C 1
ATOM 603 O O . ALA A 1 91 ? -25.59194 -14.82500 -29.62924 1.000 55.83890 113 ALA A O 1
ATOM 605 N N . GLU A 1 92 ? -25.70496 -13.34351 -27.94296 1.000 54.06852 114 GLU A N 1
ATOM 606 C CA . GLU A 1 92 ? -24.76000 -14.10110 -27.12836 1.000 54.60889 114 GLU A CA 1
ATOM 607 C C . GLU A 1 92 ? -25.32298 -15.46589 -26.75242 1.000 53.23559 114 GLU A C 1
ATOM 608 O O . GLU A 1 92 ? -24.59819 -16.46939 -26.75322 1.000 56.28598 114 GLU A O 1
ATOM 614 N N . LEU A 1 93 ? -26.61832 -15.52690 -26.44021 1.000 48.81218 115 LEU A N 1
ATOM 615 C CA . LEU A 1 93 ? -27.22101 -16.79340 -26.04112 1.000 46.69065 115 LEU A CA 1
ATOM 616 C C . LEU A 1 93 ? -27.30770 -17.77505 -27.20504 1.000 49.60737 115 LEU A C 1
ATOM 617 O O . LEU A 1 93 ? -27.20034 -18.99126 -27.00015 1.000 47.02069 115 LEU A O 1
ATOM 622 N N . LYS A 1 94 ? -27.50095 -17.27426 -28.42715 1.000 50.13419 116 LYS A N 1
ATOM 623 C CA . LYS A 1 94 ? -27.63701 -18.15477 -29.58098 1.000 53.19300 116 LYS A CA 1
ATOM 624 C C . LYS A 1 94 ? -26.32789 -18.83648 -29.95685 1.000 55.59357 116 LYS A C 1
ATOM 625 O O . LYS A 1 94 ? -26.35294 -19.79501 -30.73745 1.000 52.25305 116 LYS A O 1
ATOM 631 N N . LYS A 1 95 ? -25.19189 -18.37148 -29.43102 1.000 51.55917 117 LYS A N 1
ATOM 632 C CA . LYS A 1 95 ? -23.91980 -19.03119 -29.69587 1.000 51.57602 117 LYS A CA 1
ATOM 633 C C . LYS A 1 95 ? -23.69610 -20.25192 -28.82017 1.000 50.54162 117 LYS A C 1
ATOM 634 O O . LYS A 1 95 ? -22.77477 -21.02841 -29.09855 1.000 49.61719 117 LYS A O 1
ATOM 640 N N . LEU A 1 96 ? -24.51081 -20.44000 -27.78392 1.000 49.18087 118 LEU A N 1
ATOM 641 C CA . LEU A 1 96 ? -24.29314 -21.50606 -26.82270 1.000 50.30667 118 LEU A CA 1
ATOM 642 C C . LEU A 1 96 ? -24.86764 -22.82738 -27.32562 1.000 49.72621 118 LEU A C 1
ATOM 643 O O . LEU A 1 96 ? -25.77136 -22.87244 -28.16272 1.000 47.02679 118 LEU A O 1
ATOM 648 N N . ASP A 1 97 ? -24.32292 -23.90907 -26.78361 1.000 46.94776 119 ASP A N 1
ATOM 649 C CA . ASP A 1 97 ? -24.77584 -25.26670 -27.04786 1.000 46.04274 119 ASP A CA 1
ATOM 650 C C . ASP A 1 97 ? -25.62897 -25.69395 -25.85416 1.000 47.53967 119 ASP A C 1
ATOM 651 O O . ASP A 1 97 ? -25.09818 -25.97686 -24.77416 1.000 46.72580 119 ASP A O 1
ATOM 656 N N . ALA A 1 98 ? -26.95003 -25.72177 -26.04436 1.000 41.23511 120 ALA A N 1
ATOM 657 C CA . ALA A 1 98 ? -27.88599 -26.07773 -24.98749 1.000 41.96023 120 ALA A CA 1
ATOM 658 C C . ALA A 1 98 ? -28.12146 -27.58495 -24.89349 1.000 43.80651 120 ALA A C 1
ATOM 659 O O . ALA A 1 98 ? -29.09525 -28.01758 -24.26295 1.000 43.74944 120 ALA A O 1
ATOM 661 N N . ALA A 1 99 ? -27.26574 -28.38633 -25.52636 1.000 43.50128 121 ALA A N 1
ATOM 662 C CA . ALA A 1 99 ? -27.18854 -29.82191 -25.28832 1.000 42.88334 121 ALA A CA 1
ATOM 663 C C . ALA A 1 99 ? -25.84471 -30.21191 -24.69395 1.000 43.07508 121 ALA A C 1
ATOM 664 O O . ALA A 1 99 ? -25.52625 -31.40398 -24.61380 1.000 47.02076 121 ALA A O 1
ATOM 666 N N . TYR A 1 100 ? -25.05345 -29.22395 -24.27344 1.000 40.70526 122 TYR A N 1
ATOM 667 C CA . TYR A 1 100 ? -23.66409 -29.46408 -23.90876 1.000 42.56762 122 TYR A CA 1
ATOM 668 C C . TYR A 1 100 ? -23.53591 -30.42810 -22.73706 1.000 45.32110 122 TYR A C 1
ATOM 669 O O . TYR A 1 100 ? -22.55217 -31.17357 -22.66202 1.000 48.34718 122 TYR A O 1
ATOM 678 N N . HIS A 1 101 ? -24.50794 -30.43765 -21.82099 1.000 41.71041 123 HIS A N 1
ATOM 679 C CA . HIS A 1 101 ? -24.42980 -31.26516 -20.61914 1.000 45.60758 123 HIS A CA 1
ATOM 680 C C . HIS A 1 101 ? -25.45589 -32.39155 -20.59526 1.000 48.32172 123 HIS A C 1
ATOM 681 O O . HIS A 1 101 ? -25.60284 -33.05480 -19.56299 1.000 47.07957 123 HIS A O 1
ATOM 688 N N . PHE A 1 102 ? -26.17290 -32.62631 -21.69315 1.000 47.28092 124 PHE A N 1
ATOM 689 C CA . PHE A 1 102 ? -27.10878 -33.74320 -21.73089 1.000 43.87898 124 PHE A CA 1
ATOM 690 C C . PHE A 1 102 ? -26.32885 -35.04729 -21.81916 1.000 46.93055 124 PHE A C 1
ATOM 691 O O . PHE A 1 102 ? -25.57236 -35.26080 -22.77264 1.000 48.84754 124 PHE A O 1
ATOM 699 N N . LYS A 1 103 ? -26.52052 -35.92623 -20.84106 1.000 48.51042 125 LYS A N 1
ATOM 700 C CA . LYS A 1 103 ? -25.82773 -37.20605 -20.80408 1.000 53.88240 125 LYS A CA 1
ATOM 701 C C . LYS A 1 103 ? -26.81151 -38.34714 -21.00618 1.000 49.97243 125 LYS A C 1
ATOM 702 O O . LYS A 1 103 ? -27.91914 -38.32489 -20.46321 1.000 50.73573 125 LYS A O 1
ATOM 708 N N . ASP A 1 104 ? -26.40408 -39.33729 -21.79623 1.000 51.46242 126 ASP A N 1
ATOM 709 C CA . ASP A 1 104 ? -27.16131 -40.57071 -21.90334 1.000 52.26049 126 ASP A CA 1
ATOM 710 C C . ASP A 1 104 ? -26.70295 -41.52282 -20.80001 1.000 52.18904 126 ASP A C 1
ATOM 711 O O . ASP A 1 104 ? -25.76346 -41.23713 -20.05453 1.000 50.98600 126 ASP A O 1
ATOM 716 N N . ILE A 1 105 ? -27.35655 -42.68075 -20.69711 1.000 52.65146 127 ILE A N 1
ATOM 717 C CA . ILE A 1 105 ? -27.02538 -43.60626 -19.62025 1.000 53.83558 127 ILE A CA 1
ATOM 718 C C . ILE A 1 105 ? -25.64925 -44.23138 -19.78380 1.000 55.39317 127 ILE A C 1
ATOM 719 O O . ILE A 1 105 ? -25.14048 -44.82802 -18.82865 1.000 55.25798 127 ILE A O 1
ATOM 724 N N . ASN A 1 106 ? -25.02774 -44.10454 -20.96240 1.000 53.02008 128 ASN A N 1
ATOM 725 C CA . ASN A 1 106 ? -23.62135 -44.46272 -21.12077 1.000 57.12948 128 ASN A CA 1
ATOM 726 C C . ASN A 1 106 ? -22.68377 -43.44845 -20.48015 1.000 57.90874 128 ASN A C 1
ATOM 727 O O . ASN A 1 106 ? -21.48734 -43.73295 -20.35152 1.000 58.50998 128 ASN A O 1
ATOM 732 N N . GLY A 1 107 ? -23.18307 -42.27440 -20.09990 1.000 55.55601 129 GLY A N 1
ATOM 733 C CA . GLY A 1 107 ? -22.32818 -41.19914 -19.64934 1.000 56.55601 129 GLY A CA 1
ATOM 734 C C . GLY A 1 107 ? -21.79622 -40.31038 -20.75007 1.000 61.13157 129 GLY A C 1
ATOM 735 O O . GLY A 1 107 ? -21.12156 -39.31621 -20.45107 1.000 64.83749 129 GLY A O 1
ATOM 736 N N . LEU A 1 108 ? -22.06868 -40.63500 -22.01064 1.000 59.03205 130 LEU A N 1
ATOM 737 C CA . LEU A 1 108 ? -21.65752 -39.78260 -23.11166 1.000 54.76259 130 LEU A CA 1
ATOM 738 C C . LEU A 1 108 ? -22.56385 -38.55701 -23.19292 1.000 49.12804 130 LEU A C 1
ATOM 739 O O . LEU A 1 108 ? -23.63555 -38.50246 -22.59092 1.000 46.98564 130 LEU A O 1
ATOM 744 N N . THR A 1 109 ? -22.12342 -37.56292 -23.95538 1.000 53.79754 131 THR A N 1
ATOM 745 C CA . THR A 1 109 ? -22.99110 -36.43613 -24.28038 1.000 54.29478 131 THR A CA 1
ATOM 746 C C . THR A 1 109 ? -23.26449 -36.46580 -25.78216 1.000 51.15239 131 THR A C 1
ATOM 747 O O . THR A 1 109 ? -22.60606 -35.75794 -26.55449 1.000 49.11971 131 THR A O 1
ATOM 751 N N . PRO A 1 110 ? -24.23455 -37.26828 -26.22928 1.000 51.24023 132 PRO A N 1
ATOM 752 C CA . PRO A 1 110 ? -24.33873 -37.56468 -27.66738 1.000 52.92393 132 PRO A CA 1
ATOM 753 C C . PRO A 1 110 ? -24.77349 -36.38836 -28.52216 1.000 52.77234 132 PRO A C 1
ATOM 754 O O . PRO A 1 110 ? -24.54747 -36.42395 -29.73752 1.000 54.58247 132 PRO A O 1
ATOM 758 N N . TYR A 1 111 ? -25.37469 -35.34936 -27.94623 1.000 48.95244 133 TYR A N 1
ATOM 759 C CA . TYR A 1 111 ? -25.85734 -34.22757 -28.74011 1.000 50.13421 133 TYR A CA 1
ATOM 760 C C . TYR A 1 111 ? -24.97716 -32.98939 -28.64175 1.000 50.75390 133 TYR A C 1
ATOM 761 O O . TYR A 1 111 ? -25.23458 -32.01136 -29.35218 1.000 49.28051 133 TYR A O 1
ATOM 770 N N . ARG A 1 112 ? -23.95230 -33.01036 -27.79355 1.000 49.84972 134 ARG A N 1
ATOM 771 C CA . ARG A 1 112 ? -23.04663 -31.87459 -27.67802 1.000 46.83377 134 ARG A CA 1
ATOM 772 C C . ARG A 1 112 ? -22.40022 -31.57204 -29.02332 1.000 49.49820 134 ARG A C 1
ATOM 773 O O . ARG A 1 112 ? -21.86056 -32.46645 -29.68255 1.000 52.42864 134 ARG A O 1
ATOM 781 N N . GLY A 1 113 ? -22.46528 -30.30588 -29.43308 1.000 49.40742 135 GLY A N 1
ATOM 782 C CA . GLY A 1 113 ? -21.88495 -29.87405 -30.68691 1.000 49.90804 135 GLY A CA 1
ATOM 783 C C . GLY A 1 113 ? -22.68041 -30.21734 -31.92929 1.000 52.51858 135 GLY A C 1
ATOM 784 O O . GLY A 1 113 ? -22.22586 -29.90163 -33.03736 1.000 53.71417 135 GLY A O 1
ATOM 785 N N . HIS A 1 114 ? -23.84617 -30.84278 -31.78833 1.000 50.12706 136 HIS A N 1
ATOM 786 C CA . HIS A 1 114 ? -24.65314 -31.25767 -32.92763 1.000 53.95330 136 HIS A CA 1
ATOM 787 C C . HIS A 1 114 ? -25.64549 -30.17043 -33.32294 1.000 50.04682 136 HIS A C 1
ATOM 788 O O . HIS A 1 114 ? -25.92725 -29.24216 -32.56130 1.000 49.79861 136 HIS A O 1
ATOM 795 N N . ALA A 1 115 ? -26.20612 -30.32455 -34.52024 1.000 49.04902 137 ALA A N 1
ATOM 796 C CA . ALA A 1 115 ? -27.20386 -29.38648 -35.01272 1.000 47.11645 137 ALA A CA 1
ATOM 797 C C . ALA A 1 115 ? -28.46703 -29.42734 -34.16129 1.000 47.22956 137 ALA A C 1
ATOM 798 O O . ALA A 1 115 ? -28.76760 -30.42296 -33.49227 1.000 48.29031 137 ALA A O 1
ATOM 800 N N . HIS A 1 116 ? -29.20869 -28.31720 -34.19614 1.000 44.34193 138 HIS A N 1
ATOM 801 C CA . HIS A 1 116 ? -30.51504 -28.18841 -33.55296 1.000 45.22741 138 HIS A CA 1
ATOM 802 C C . HIS A 1 116 ? -30.41329 -28.20215 -32.03185 1.000 47.05457 138 HIS A C 1
ATOM 803 O O . HIS A 1 116 ? -31.34573 -28.62434 -31.34716 1.000 44.86756 138 HIS A O 1
ATOM 810 N N . THR A 1 117 ? -29.29254 -27.72383 -31.49103 1.000 47.66103 139 THR A N 1
ATOM 811 C CA . THR A 1 117 ? -29.06135 -27.70007 -30.05121 1.000 48.95655 139 THR A CA 1
ATOM 812 C C . THR A 1 117 ? -29.07723 -26.29051 -29.47391 1.000 48.62693 139 THR A C 1
ATOM 813 O O . THR A 1 117 ? -28.65398 -26.09879 -28.32857 1.000 49.11546 139 THR A O 1
ATOM 817 N N . ALA A 1 118 ? -29.56371 -25.30842 -30.22669 1.000 44.38925 140 ALA A N 1
ATOM 818 C CA . ALA A 1 118 ? -29.51349 -23.91491 -29.81222 1.000 47.28119 140 ALA A CA 1
ATOM 819 C C . ALA A 1 118 ? -30.72812 -23.54485 -28.96639 1.000 49.83402 140 ALA A C 1
ATOM 820 O O . ALA A 1 118 ? -31.78237 -24.18171 -29.03078 1.000 49.67268 140 ALA A O 1
ATOM 822 N N . ILE A 1 119 ? -30.55464 -22.49585 -28.15556 1.000 50.95604 141 ILE A N 1
ATOM 823 C CA . ILE A 1 119 ? -31.67023 -21.92299 -27.41285 1.000 47.61259 141 ILE A CA 1
ATOM 824 C C . ILE A 1 119 ? -32.69024 -21.35238 -28.38798 1.000 46.06952 141 ILE A C 1
ATOM 825 O O . ILE A 1 119 ? -32.33899 -20.67247 -29.36255 1.000 48.62346 141 ILE A O 1
ATOM 830 N N . LEU A 1 120 ? -33.96567 -21.62485 -28.12674 1.000 43.31010 142 LEU A N 1
ATOM 831 C CA . LEU A 1 120 ? -35.05772 -21.11157 -28.94135 1.000 46.06784 142 LEU A CA 1
ATOM 832 C C . LEU A 1 120 ? -35.69254 -19.89735 -28.27571 1.000 42.14664 142 LEU A C 1
ATOM 833 O O . LEU A 1 120 ? -35.78717 -19.82803 -27.04646 1.000 41.50429 142 LEU A O 1
ATOM 838 N N . THR A 1 121 ? -36.12270 -18.94017 -29.09426 1.000 41.29641 143 THR A N 1
ATOM 839 C CA . THR A 1 121 ? -37.01349 -17.90555 -28.59807 1.000 46.18314 143 THR A CA 1
ATOM 840 C C . THR A 1 121 ? -38.44364 -18.43330 -28.55308 1.000 48.15160 143 THR A C 1
ATOM 841 O O . THR A 1 121 ? -38.81050 -19.38209 -29.25953 1.000 45.04420 143 THR A O 1
ATOM 845 N N . PHE A 1 122 ? -39.25980 -17.80437 -27.70532 1.000 47.31951 144 PHE A N 1
ATOM 846 C CA . PHE A 1 122 ? -40.66195 -18.19665 -27.63827 1.000 47.94255 144 PHE A CA 1
ATOM 847 C C . PHE A 1 122 ? -41.37206 -17.87558 -28.94503 1.000 47.49185 144 PHE A C 1
ATOM 848 O O . PHE A 1 122 ? -42.26944 -18.61100 -29.37465 1.000 49.49010 144 PHE A O 1
ATOM 856 N N . ASP A 1 123 ? -40.97573 -16.78144 -29.59596 1.000 42.80694 145 ASP A N 1
ATOM 857 C CA . ASP A 1 123 ? -41.58136 -16.42355 -30.87218 1.000 47.33249 145 ASP A CA 1
ATOM 858 C C . ASP A 1 123 ? -41.36410 -17.52009 -31.90779 1.000 48.26114 145 ASP A C 1
ATOM 859 O O . ASP A 1 123 ? -42.30428 -17.93042 -32.59868 1.000 49.88502 145 ASP A O 1
ATOM 864 N N . GLU A 1 124 ? -40.13129 -18.02082 -32.02850 1.000 50.63082 146 GLU A N 1
ATOM 865 C CA . GLU A 1 124 ? -39.89084 -19.03105 -33.05080 1.000 56.96435 146 GLU A CA 1
ATOM 866 C C . GLU A 1 124 ? -40.45131 -20.39180 -32.66215 1.000 49.23126 146 GLU A C 1
ATOM 867 O O . GLU A 1 124 ? -40.73509 -21.19760 -33.55207 1.000 49.49202 146 GLU A O 1
ATOM 873 N N . LEU A 1 125 ? -40.65185 -20.65196 -31.36717 1.000 45.98590 147 LEU A N 1
ATOM 874 C CA . LEU A 1 125 ? -41.39950 -21.83986 -30.96449 1.000 45.73611 147 LEU A CA 1
ATOM 875 C C . LEU A 1 125 ? -42.81484 -21.80034 -31.52559 1.000 46.29016 147 LEU A C 1
ATOM 876 O O . LEU A 1 125 ? -43.31386 -22.79807 -32.05720 1.000 51.33219 147 LEU A O 1
ATOM 881 N N . LEU A 1 126 ? -43.47365 -20.64394 -31.42206 1.000 45.04849 148 LEU A N 1
ATOM 882 C CA . LEU A 1 126 ? -44.82775 -20.50430 -31.94835 1.000 46.25023 148 LEU A CA 1
ATOM 883 C C . LEU A 1 126 ? -44.85552 -20.67628 -33.46472 1.000 47.70940 148 LEU A C 1
ATOM 884 O O . LEU A 1 126 ? -45.69450 -21.40920 -34.00132 1.000 49.52129 148 LEU A O 1
ATOM 889 N N . LYS A 1 127 ? -43.93929 -20.01046 -34.17418 1.000 45.84681 149 LYS A N 1
ATOM 890 C CA . LYS A 1 127 ? -43.93011 -20.10182 -35.63197 1.000 46.11246 149 LYS A CA 1
ATOM 891 C C . LYS A 1 127 ? -43.53309 -21.49625 -36.10094 1.000 44.57410 149 LYS A C 1
ATOM 892 O O . LYS A 1 127 ? -44.06955 -21.99730 -37.09388 1.000 47.55792 149 LYS A O 1
ATOM 898 N N . GLN A 1 128 ? -42.59182 -22.13696 -35.40680 1.000 43.33259 150 GLN A N 1
ATOM 899 C CA . GLN A 1 128 ? -42.07411 -23.41523 -35.87831 1.000 47.69371 150 GLN A CA 1
ATOM 900 C C . GLN A 1 128 ? -43.04164 -24.56576 -35.62071 1.000 49.08371 150 GLN A C 1
ATOM 901 O O . GLN A 1 128 ? -43.04523 -25.54230 -36.37717 1.000 49.68256 150 GLN A O 1
ATOM 907 N N . TYR A 1 129 ? -43.85997 -24.47986 -34.57523 1.000 48.82777 151 TYR A N 1
ATOM 908 C CA . TYR A 1 129 ? -44.80153 -25.54109 -34.21733 1.000 46.86312 151 TYR A CA 1
ATOM 909 C C . TYR A 1 129 ? -46.20368 -24.95758 -34.11401 1.000 47.26573 151 TYR A C 1
ATOM 910 O O . TYR A 1 129 ? -46.78528 -24.89399 -33.02329 1.000 45.72859 151 TYR A O 1
ATOM 919 N N . PRO A 1 130 ? -46.78806 -24.53362 -35.23879 1.000 45.99274 152 PRO A N 1
ATOM 920 C CA . PRO A 1 130 ? -48.08676 -23.84808 -35.16991 1.000 49.61089 152 PRO A CA 1
ATOM 921 C C . PRO A 1 130 ? -49.25197 -24.77054 -34.84271 1.000 53.97916 152 PRO A C 1
ATOM 922 O O . PRO A 1 130 ? -50.35371 -24.27042 -34.58599 1.000 55.67593 152 PRO A O 1
ATOM 926 N N . ASP A 1 131 ? -49.05011 -26.08617 -34.83129 1.000 55.98284 153 ASP A N 1
ATOM 927 C CA . ASP A 1 131 ? -50.10056 -27.02998 -34.47492 1.000 62.27764 153 ASP A CA 1
ATOM 928 C C . ASP A 1 131 ? -49.98715 -27.52754 -33.04102 1.000 55.88352 153 ASP A C 1
ATOM 929 O O . ASP A 1 131 ? -50.82930 -28.31764 -32.60567 1.000 55.86479 153 ASP A O 1
ATOM 934 N N . MET A 1 132 ? -48.97803 -27.08595 -32.29770 1.000 50.64720 154 MET A N 1
ATOM 935 C CA . MET A 1 132 ? -48.77540 -27.54236 -30.93130 1.000 48.12533 154 MET A CA 1
ATOM 936 C C . MET A 1 132 ? -49.42385 -26.59375 -29.93271 1.000 47.61575 154 MET A C 1
ATOM 937 O O . MET A 1 132 ? -49.38464 -25.37197 -30.09835 1.000 46.58878 154 MET A O 1
ATOM 942 N N . TYR A 1 133 ? -50.02167 -27.16824 -28.89308 1.000 46.96188 155 TYR A N 1
ATOM 943 C CA . TYR A 1 133 ? -50.46860 -26.38319 -27.75585 1.000 46.35625 155 TYR A CA 1
ATOM 944 C C . TYR A 1 133 ? -49.28578 -26.07507 -26.84976 1.000 44.98213 155 TYR A C 1
ATOM 945 O O . TYR A 1 133 ? -48.36741 -26.88383 -26.69748 1.000 45.60590 155 TYR A O 1
ATOM 954 N N . ILE A 1 134 ? -49.30184 -24.88421 -26.25765 1.000 43.86449 156 ILE A N 1
ATOM 955 C CA . ILE A 1 134 ? -48.18633 -24.40148 -25.45525 1.000 40.56127 156 ILE A CA 1
ATOM 956 C C . ILE A 1 134 ? -48.66794 -24.14801 -24.03133 1.000 44.80665 156 ILE A C 1
ATOM 957 O O . ILE A 1 134 ? -49.64113 -23.41512 -23.81263 1.000 46.25025 156 ILE A O 1
ATOM 962 N N . ASN A 1 135 ? -47.97862 -24.75846 -23.07090 1.000 44.29106 157 ASN A N 1
ATOM 963 C CA . ASN A 1 135 ? -48.25302 -24.64909 -21.63921 1.000 43.82039 157 ASN A CA 1
ATOM 964 C C . ASN A 1 135 ? -46.99732 -24.02386 -21.03703 1.000 41.25709 157 ASN A C 1
ATOM 965 O O . ASN A 1 135 ? -46.00742 -24.72441 -20.80669 1.000 42.41370 157 ASN A O 1
ATOM 970 N N . VAL A 1 136 ? -47.01422 -22.70864 -20.80780 1.000 39.59384 158 VAL A N 1
ATOM 971 C CA . VAL A 1 136 ? -45.78854 -21.94039 -20.59768 1.000 42.07930 158 VAL A CA 1
ATOM 972 C C . VAL A 1 136 ? -45.79517 -21.27867 -19.21846 1.000 45.24576 158 VAL A C 1
ATOM 973 O O . VAL A 1 136 ? -46.78424 -20.65175 -18.81632 1.000 46.14816 158 VAL A O 1
ATOM 977 N N . ASP A 1 137 ? -44.66486 -21.39211 -18.52025 1.000 42.70728 159 ASP A N 1
ATOM 978 C CA . ASP A 1 137 ? -44.48273 -20.89294 -17.16357 1.000 46.40208 159 ASP A CA 1
ATOM 979 C C . ASP A 1 137 ? -43.63560 -19.61805 -17.19552 1.000 48.34616 159 ASP A C 1
ATOM 980 O O . ASP A 1 137 ? -42.49354 -19.63840 -17.66833 1.000 48.65473 159 ASP A O 1
ATOM 985 N N . LEU A 1 138 ? -44.19265 -18.51460 -16.69386 1.000 47.87728 160 LEU A N 1
ATOM 986 C CA . LEU A 1 138 ? -43.45170 -17.25528 -16.57211 1.000 49.42279 160 LEU A CA 1
ATOM 987 C C . LEU A 1 138 ? -42.51579 -17.35083 -15.37013 1.000 50.52963 160 LEU A C 1
ATOM 988 O O . LEU A 1 138 ? -42.95334 -17.27958 -14.22067 1.000 49.94206 160 LEU A O 1
ATOM 993 N N . LYS A 1 139 ? -41.21321 -17.49333 -15.62667 1.000 51.06403 161 LYS A N 1
ATOM 994 C CA . LYS A 1 139 ? -40.26609 -17.83395 -14.56771 1.000 47.31981 161 LYS A CA 1
ATOM 995 C C . LYS A 1 139 ? -39.66991 -16.62116 -13.85848 1.000 50.93985 161 LYS A C 1
ATOM 996 O O . LYS A 1 139 ? -39.44526 -16.68302 -12.64506 1.000 53.39743 161 LYS A O 1
ATOM 1002 N N . ASP A 1 140 ? -39.38820 -15.52624 -14.56895 1.000 50.18155 162 ASP A N 1
ATOM 1003 C CA . ASP A 1 140 ? -38.78227 -14.37023 -13.91094 1.000 54.52578 162 ASP A CA 1
ATOM 1004 C C . ASP A 1 140 ? -39.68090 -13.86539 -12.78575 1.000 56.21442 162 ASP A C 1
ATOM 1005 O O . ASP A 1 140 ? -40.90268 -13.77429 -12.93861 1.000 57.22406 162 ASP A O 1
ATOM 1010 N N . ALA A 1 141 ? -39.06540 -13.54979 -11.64478 1.000 58.07507 163 ALA A N 1
ATOM 1011 C CA . ALA A 1 141 ? -39.82049 -13.19456 -10.45332 1.000 59.02632 163 ALA A CA 1
ATOM 1012 C C . ALA A 1 141 ? -40.44747 -11.80897 -10.60414 1.000 63.51752 163 ALA A C 1
ATOM 1013 O O . ALA A 1 141 ? -39.89231 -10.93639 -11.27857 1.000 65.72391 163 ALA A O 1
ATOM 1015 N N . PRO A 1 142 ? -41.61162 -11.58649 -9.98715 1.000 63.12908 164 PRO A N 1
ATOM 1016 C CA . PRO A 1 142 ? -42.30884 -10.30313 -10.18042 1.000 65.66987 164 PRO A CA 1
ATOM 1017 C C . PRO A 1 142 ? -41.51818 -9.08648 -9.72422 1.000 68.39674 164 PRO A C 1
ATOM 1018 O O . PRO A 1 142 ? -41.64803 -8.01864 -10.33519 1.000 70.47491 164 PRO A O 1
ATOM 1022 N N . GLU A 1 143 ? -40.69813 -9.20814 -8.68092 1.000 66.62728 165 GLU A N 1
ATOM 1023 C CA . GLU A 1 143 ? -39.93474 -8.06723 -8.18943 1.000 68.98562 165 GLU A CA 1
ATOM 1024 C C . GLU A 1 143 ? -38.69467 -7.77344 -9.02446 1.000 67.56910 165 GLU A C 1
ATOM 1025 O O . GLU A 1 143 ? -38.05014 -6.74281 -8.80330 1.000 68.56792 165 GLU A O 1
ATOM 1031 N N . SER A 1 144 ? -38.34182 -8.64234 -9.96703 1.000 65.09057 166 SER A N 1
ATOM 1032 C CA . SER A 1 144 ? -37.22568 -8.36397 -10.85504 1.000 67.02053 166 SER A CA 1
ATOM 1033 C C . SER A 1 144 ? -37.67981 -7.47320 -12.00857 1.000 69.62219 166 SER A C 1
ATOM 1034 O O . SER A 1 144 ? -38.87168 -7.37230 -12.31651 1.000 68.30384 166 SER A O 1
ATOM 1037 N N . TYR A 1 145 ? -36.70825 -6.80968 -12.64353 1.000 71.19320 167 TYR A N 1
ATOM 1038 C CA . TYR A 1 145 ? -37.01659 -6.01934 -13.83247 1.000 69.45356 167 TYR A CA 1
ATOM 1039 C C . TYR A 1 145 ? -37.59851 -6.89783 -14.93522 1.000 64.64850 167 TYR A C 1
ATOM 1040 O O . TYR A 1 145 ? -38.59559 -6.53834 -15.57227 1.000 65.73543 167 TYR A O 1
ATOM 1049 N N . GLU A 1 146 ? -36.98422 -8.05911 -15.17216 1.000 59.85620 168 GLU A N 1
ATOM 1050 C CA . GLU A 1 146 ? -37.48893 -8.97374 -16.19198 1.000 61.78041 168 GLU A CA 1
ATOM 1051 C C . GLU A 1 146 ? -38.93722 -9.35702 -15.92068 1.000 60.07891 168 GLU A C 1
ATOM 1052 O O . GLU A 1 146 ? -39.74556 -9.46358 -16.85172 1.000 60.83750 168 GLU A O 1
ATOM 1058 N N . GLY A 1 147 ? -39.28688 -9.55548 -14.64815 1.000 57.35829 169 GLY A N 1
ATOM 1059 C CA . GLY A 1 147 ? -40.64914 -9.93132 -14.31693 1.000 56.16213 169 GLY A CA 1
ATOM 1060 C C . GLY A 1 147 ? -41.66085 -8.83594 -14.59167 1.000 59.70645 169 GLY A C 1
ATOM 1061 O O . GLY A 1 147 ? -42.83231 -9.12162 -14.84905 1.000 60.59321 169 GLY A O 1
ATOM 1062 N N . SER A 1 148 ? -41.22880 -7.57234 -14.55134 1.000 61.57777 170 SER A N 1
ATOM 1063 C CA . SER A 1 148 ? -42.15960 -6.46685 -14.74243 1.000 66.05549 170 SER A CA 1
ATOM 1064 C C . SER A 1 148 ? -42.57802 -6.29939 -16.19873 1.000 67.57470 170 SER A C 1
ATOM 1065 O O . SER A 1 148 ? -43.65938 -5.76186 -16.46081 1.000 70.55859 170 SER A O 1
ATOM 1068 N N . ILE A 1 149 ? -41.76255 -6.75475 -17.15178 1.000 66.59203 171 ILE A N 1
ATOM 1069 C CA . ILE A 1 149 ? -42.04236 -6.54453 -18.57048 1.000 67.42600 171 ILE A CA 1
ATOM 1070 C C . ILE A 1 149 ? -42.29456 -7.83773 -19.33418 1.000 66.93266 171 ILE A C 1
ATOM 1071 O O . ILE A 1 149 ? -42.74938 -7.77501 -20.48920 1.000 67.13236 171 ILE A O 1
ATOM 1076 N N . ALA A 1 150 ? -42.02848 -8.99939 -18.73861 1.000 66.02714 172 ALA A N 1
ATOM 1077 C CA . ALA A 1 150 ? -42.22153 -10.28720 -19.39762 1.000 62.88510 172 ALA A CA 1
ATOM 1078 C C . ALA A 1 150 ? -43.68429 -10.58564 -19.73009 1.000 62.62937 172 ALA A C 1
ATOM 1079 O O . ALA A 1 150 ? -43.95262 -11.15666 -20.79598 1.000 59.23232 172 ALA A O 1
ATOM 1081 N N . PRO A 1 151 ? -44.65553 -10.25699 -18.85994 1.000 63.57646 173 PRO A N 1
ATOM 1082 C CA . PRO A 1 151 ? -46.05896 -10.51684 -19.23407 1.000 63.14320 173 PRO A CA 1
ATOM 1083 C C . PRO A 1 151 ? -46.49813 -9.78873 -20.49445 1.000 61.66889 173 PRO A C 1
ATOM 1084 O O . PRO A 1 151 ? -47.19432 -10.37515 -21.33259 1.000 59.38491 173 PRO A O 1
ATOM 1088 N N . GLN A 1 152 ? -46.11146 -8.52291 -20.65532 1.000 63.40595 174 GLN A N 1
ATOM 1089 C CA . GLN A 1 152 ? -46.48755 -7.79515 -21.86171 1.000 65.19465 174 GLN A CA 1
ATOM 1090 C C . GLN A 1 152 ? -45.82534 -8.39963 -23.09065 1.000 66.51929 174 GLN A C 1
ATOM 1091 O O . GLN A 1 152 ? -46.46824 -8.57169 -24.13280 1.000 69.41746 174 GLN A O 1
ATOM 1097 N N . ILE A 1 153 ? -44.53762 -8.72966 -22.98490 1.000 65.53523 175 ILE A N 1
ATOM 109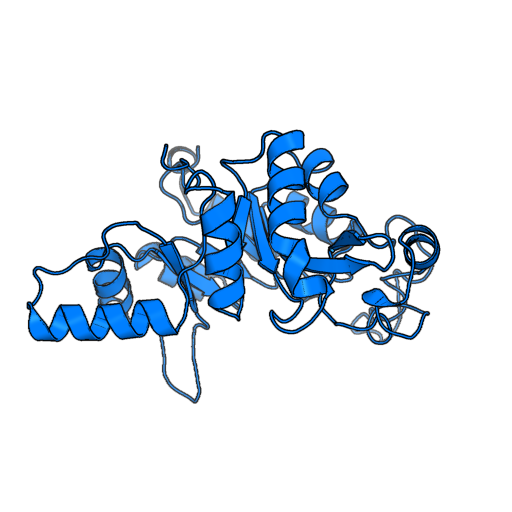8 C CA . ILE A 1 153 ? -43.81672 -9.29853 -24.11733 1.000 62.95101 175 ILE A CA 1
ATOM 1099 C C . ILE A 1 153 ? -44.36688 -10.67631 -24.45880 1.000 60.12237 175 ILE A C 1
ATOM 1100 O O . ILE A 1 153 ? -44.43239 -11.05947 -25.63484 1.000 58.34670 175 ILE A O 1
ATOM 1105 N N . MET A 1 154 ? -44.78853 -11.43369 -23.44234 1.000 56.65699 176 MET A N 1
ATOM 1106 C CA . MET A 1 154 ? -45.46172 -12.70430 -23.69193 1.000 56.12605 176 MET A CA 1
ATOM 1107 C C . MET A 1 154 ? -46.74161 -12.49310 -24.48756 1.000 56.54909 176 MET A C 1
ATOM 1108 O O . MET A 1 154 ? -46.98408 -13.17783 -25.48823 1.000 55.37827 176 MET A O 1
ATOM 1113 N N . PHE A 1 155 ? -47.57387 -11.54026 -24.05967 1.000 55.13431 177 PHE A N 1
ATOM 1114 C CA . PHE A 1 155 ? -48.81014 -11.27438 -24.78420 1.000 56.05958 177 PHE A CA 1
ATOM 1115 C C . PHE A 1 155 ? -48.52066 -10.78518 -26.19701 1.000 56.22679 177 PHE A C 1
ATOM 1116 O O . PHE A 1 155 ? -49.13998 -11.24680 -27.16071 1.000 57.15364 177 PHE A O 1
ATOM 1124 N N . ASP A 1 156 ? -47.58147 -9.84241 -26.33809 1.000 57.23631 178 ASP A N 1
ATOM 1125 C CA . ASP A 1 156 ? -47.21486 -9.35675 -27.66604 1.000 60.01325 178 ASP A CA 1
ATOM 1126 C C . ASP A 1 156 ? -46.76725 -10.50074 -28.56931 1.000 57.76855 178 ASP A C 1
ATOM 1127 O O . ASP A 1 156 ? -47.06114 -10.50536 -29.77027 1.000 59.47221 178 ASP A O 1
ATOM 1132 N N . THR A 1 157 ? -46.05363 -11.48062 -28.00867 1.000 55.17927 179 THR A N 1
ATOM 1133 C CA . THR A 1 157 ? -45.59866 -12.61648 -28.80425 1.000 55.97592 179 THR A CA 1
ATOM 1134 C C . THR A 1 157 ? -46.76638 -13.50463 -29.21856 1.000 57.71599 179 THR A C 1
ATOM 1135 O O . THR A 1 157 ? -46.83459 -13.95562 -30.36922 1.000 59.17000 179 THR A O 1
ATOM 1139 N N . ILE A 1 158 ? -47.69094 -13.77158 -28.29382 1.000 55.72773 180 ILE A N 1
ATOM 1140 C CA . ILE A 1 158 ? -48.88015 -14.54736 -28.63395 1.000 57.12085 180 ILE A CA 1
ATOM 1141 C C . ILE A 1 158 ? -49.69496 -13.82485 -29.69801 1.000 61.46352 180 ILE A C 1
ATOM 1142 O O . ILE A 1 158 ? -50.19673 -14.44181 -30.64642 1.000 62.48530 180 ILE A O 1
ATOM 1147 N N . ALA A 1 159 ? -49.80907 -12.50129 -29.57633 1.000 63.84874 181 ALA A N 1
ATOM 1148 C CA . ALA A 1 159 ? -50.67418 -11.74214 -30.47103 1.000 68.66196 181 ALA A CA 1
ATOM 1149 C C . ALA A 1 159 ? -50.12451 -11.71256 -31.89289 1.000 71.97296 181 ALA A C 1
ATOM 1150 O O . ALA A 1 159 ? -50.86871 -11.92001 -32.85794 1.000 74.90347 181 ALA A O 1
ATOM 1152 N N . GLU A 1 160 ? -48.82434 -11.44788 -32.04772 1.000 72.26711 182 GLU A N 1
ATOM 1153 C CA . GLU A 1 160 ? -48.26135 -11.35006 -33.38916 1.000 75.31152 182 GLU A CA 1
ATOM 1154 C C . GLU A 1 160 ? -48.25758 -12.69051 -34.11174 1.000 69.35877 182 GLU A C 1
ATOM 1155 O O . GLU A 1 160 ? -48.18881 -12.71271 -35.34510 1.000 68.52006 182 GLU A O 1
ATOM 1161 N N . ASN A 1 161 ? -48.35025 -13.80171 -33.38241 1.000 62.56517 183 ASN A N 1
ATOM 1162 C CA . ASN A 1 161 ? -48.46486 -15.11943 -33.99182 1.000 61.67292 183 ASN A CA 1
ATOM 1163 C C . ASN A 1 161 ? -49.88981 -15.65977 -33.95725 1.000 60.68720 183 ASN A C 1
ATOM 1164 O O . ASN A 1 161 ? -50.09873 -16.83821 -34.26203 1.000 57.79985 183 ASN A O 1
ATOM 1169 N N . GLN A 1 162 ? -50.86626 -14.82259 -33.59401 1.000 63.49214 184 GLN A N 1
ATOM 1170 C CA . GLN A 1 162 ? -52.28543 -15.18819 -33.59690 1.000 68.16678 184 GLN A CA 1
ATOM 1171 C C . GLN A 1 162 ? -52.52861 -16.52032 -32.89089 1.000 63.06779 184 GLN A C 1
ATOM 1172 O O . GLN A 1 162 ? -53.31758 -17.35426 -33.33799 1.000 64.01659 184 GLN A O 1
ATOM 1178 N N . ALA A 1 163 ? -51.84973 -16.71848 -31.76405 1.000 59.62760 185 ALA A N 1
ATOM 1179 C CA . ALA A 1 163 ? -51.88195 -17.98412 -31.04462 1.000 54.80058 185 ALA A CA 1
ATOM 1180 C C . ALA A 1 163 ? -52.71623 -17.90139 -29.76931 1.000 55.12333 185 ALA A C 1
ATOM 1181 O O . ALA A 1 163 ? -52.46865 -18.64571 -28.81853 1.000 53.99243 185 ALA A O 1
ATOM 1183 N N . PHE A 1 164 ? -53.71060 -17.00370 -29.74116 1.000 57.60822 186 PHE A N 1
ATOM 1184 C CA . PHE A 1 164 ? -54.50122 -16.79066 -28.52926 1.000 58.64059 186 PHE A CA 1
ATOM 1185 C C . PHE A 1 164 ? -55.14669 -18.07563 -28.03082 1.000 57.27869 186 PHE A C 1
ATOM 1186 O O . PHE A 1 164 ? -55.28777 -18.26791 -26.81804 1.000 56.82421 186 PHE A O 1
ATOM 1194 N N . ASP A 1 165 ? -55.53984 -18.96264 -28.93941 1.000 57.00483 187 ASP A N 1
ATOM 1195 C CA . ASP A 1 165 ? -56.33599 -20.12921 -28.59020 1.000 58.49873 187 ASP A CA 1
ATOM 1196 C C . ASP A 1 165 ? -55.51220 -21.39089 -28.37247 1.000 54.09290 187 ASP A C 1
ATOM 1197 O O . ASP A 1 165 ? -56.09494 -22.45959 -28.16571 1.000 56.58953 187 ASP A O 1
ATOM 1202 N N . ARG A 1 166 ? -54.18043 -21.31387 -28.42206 1.000 51.70543 188 ARG A N 1
ATOM 1203 C CA A ARG A 1 166 ? -53.35987 -22.50535 -28.23963 0.537 50.33478 188 ARG A CA 1
ATOM 1204 C CA B ARG A 1 166 ? -53.34561 -22.49687 -28.25849 0.463 50.30620 188 ARG A CA 1
ATOM 1205 C C . ARG A 1 166 ? -52.23658 -22.30910 -27.22813 1.000 47.60575 188 ARG A C 1
ATOM 1206 O O . ARG A 1 166 ? -51.33888 -23.15673 -27.14517 1.000 46.80907 188 ARG A O 1
ATOM 1221 N N . VAL A 1 167 ? -52.26646 -21.23498 -26.44333 1.000 46.20319 189 VAL A N 1
ATOM 1222 C CA . VAL A 1 167 ? -51.25335 -20.98810 -25.42223 1.000 45.75424 189 VAL A CA 1
ATOM 1223 C C . VAL A 1 167 ? -51.93415 -20.88850 -24.06533 1.000 46.42401 189 VAL A C 1
ATOM 1224 O O . VAL A 1 167 ? -52.90887 -20.14517 -23.90394 1.000 49.33080 189 VAL A O 1
ATOM 1228 N N . LEU A 1 168 ? -51.42119 -21.64032 -23.09803 1.000 46.45306 190 LEU A N 1
ATOM 1229 C CA . LEU A 1 168 ? -51.83618 -21.55332 -21.70468 1.000 45.40498 190 LEU A CA 1
ATOM 1230 C C . LEU A 1 168 ? -50.69339 -20.92147 -20.92766 1.000 46.61983 190 LEU A C 1
ATOM 1231 O O . LEU A 1 168 ? -49.58390 -21.46542 -20.90687 1.000 47.10379 190 LEU A O 1
ATOM 1236 N N . VAL A 1 169 ? -50.95748 -19.77472 -20.30534 1.000 45.88829 191 VAL A N 1
ATOM 1237 C CA . VAL A 1 169 ? -49.93614 -18.99842 -19.61144 1.000 43.39375 191 VAL A CA 1
ATOM 1238 C C . VAL A 1 169 ? -50.14323 -19.16129 -18.11170 1.000 47.05788 191 VAL A C 1
ATOM 1239 O O . VAL A 1 169 ? -51.22865 -18.88241 -17.58878 1.000 47.71990 191 VAL A O 1
ATOM 1243 N N . THR A 1 170 ? -49.10082 -19.59825 -17.41538 1.000 44.96184 192 THR A N 1
ATOM 1244 C CA . THR A 1 170 ? -49.17662 -19.78217 -15.97874 1.000 45.30513 192 THR A CA 1
ATOM 1245 C C . THR A 1 170 ? -47.87618 -19.29400 -15.35977 1.000 45.78313 192 THR A C 1
ATOM 1246 O O . THR A 1 170 ? -46.98672 -18.78136 -16.04806 1.000 44.93540 192 THR A O 1
ATOM 1250 N N . SER A 1 171 ? -47.77733 -19.45016 -14.04400 1.000 46.41762 193 SER A N 1
ATOM 1251 C CA . SER A 1 171 ? -46.60045 -19.05642 -13.28565 1.000 47.1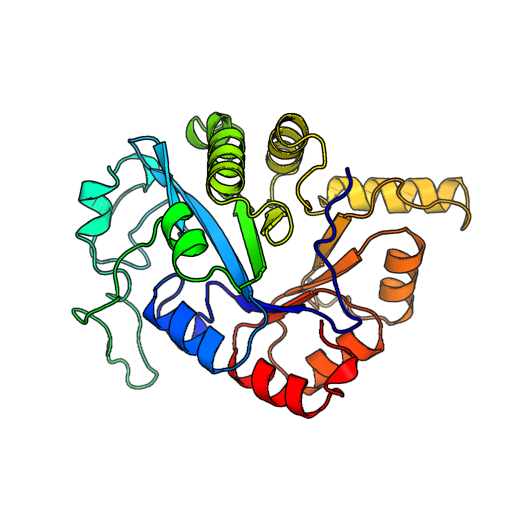6730 193 SER A CA 1
ATOM 1252 C C . SER A 1 171 ? -46.72060 -19.63937 -11.88751 1.000 51.91171 193 SER A C 1
ATOM 1253 O O . SER A 1 171 ? -47.82685 -19.89629 -11.40381 1.000 51.32153 193 SER A O 1
ATOM 1256 N N . PHE A 1 172 ? -45.56964 -19.86496 -11.25483 1.000 50.99071 194 PHE A N 1
ATOM 1257 C CA . PHE A 1 172 ? -45.57735 -20.12133 -9.82182 1.000 51.56332 194 PHE A CA 1
ATOM 1258 C C . PHE A 1 172 ? -46.07444 -18.90443 -9.05692 1.000 53.22283 194 PHE A C 1
ATOM 1259 O O . PHE A 1 172 ? -46.72528 -19.04788 -8.01511 1.000 50.87737 194 PHE A O 1
ATOM 1267 N N . TYR A 1 173 ? -45.78672 -17.70574 -9.56323 1.000 51.59077 195 TYR A N 1
ATOM 1268 C CA . TYR A 1 173 ? -46.12966 -16.45974 -8.88984 1.000 53.46947 195 TYR A CA 1
ATOM 1269 C C . TYR A 1 173 ? -47.50793 -15.99047 -9.34186 1.000 55.28024 195 TYR A C 1
ATOM 1270 O O . TYR A 1 173 ? -47.72681 -15.75020 -10.53623 1.000 51.34244 195 TYR A O 1
ATOM 1279 N N . LYS A 1 174 ? -48.42526 -15.83820 -8.38388 1.000 55.17764 196 LYS A N 1
ATOM 1280 C CA . LYS A 1 174 ? -49.75142 -15.31333 -8.69528 1.000 58.03566 196 LYS A CA 1
ATOM 1281 C C . LYS A 1 174 ? -49.66980 -13.95348 -9.38295 1.000 56.89996 196 LYS A C 1
ATOM 1282 O O . LYS A 1 174 ? -50.42102 -13.68129 -10.32769 1.000 57.88708 196 LYS A O 1
ATOM 1288 N N . GLU A 1 175 ? -48.75129 -13.09147 -8.93546 1.000 54.50861 197 GLU A N 1
ATOM 1289 C CA . GLU A 1 175 ? -48.69360 -11.73609 -9.47537 1.000 59.03259 197 GLU A CA 1
ATOM 1290 C C . GLU A 1 175 ? -48.34904 -11.72781 -10.96084 1.000 60.84488 197 GLU A C 1
ATOM 1291 O O . GLU A 1 175 ? -48.77903 -10.82641 -11.68757 1.000 63.57455 197 GLU A O 1
ATOM 1297 N N . GLN A 1 176 ? -47.58212 -12.71393 -11.43466 1.000 58.18631 198 GLN A N 1
ATOM 1298 C CA . GLN A 1 176 ? -47.29319 -12.78473 -12.86354 1.000 56.60779 198 GLN A CA 1
ATOM 1299 C C . GLN A 1 176 ? -48.54271 -13.15355 -13.65349 1.000 57.93234 198 GLN A C 1
ATOM 1300 O O . GLN A 1 176 ? -48.82510 -12.55539 -14.69914 1.000 58.69241 198 GLN A O 1
ATOM 1306 N N . ILE A 1 177 ? -49.30132 -14.14439 -13.17149 1.000 56.83230 199 ILE A N 1
ATOM 1307 C CA . ILE A 1 177 ? -50.58024 -14.47473 -13.79887 1.000 57.25359 199 ILE A CA 1
ATOM 1308 C C . ILE A 1 177 ? -51.48922 -13.25383 -13.80091 1.000 59.11242 199 ILE A C 1
ATOM 1309 O O . ILE A 1 177 ? -52.10004 -12.90925 -14.82070 1.000 57.42732 199 ILE A O 1
ATOM 1314 N N . VAL A 1 178 ? -51.57787 -12.57448 -12.65355 1.000 58.38750 200 VAL A N 1
ATOM 1315 C CA . VAL A 1 178 ? -52.42397 -11.39101 -12.53817 1.000 60.00806 200 VAL A CA 1
ATOM 1316 C C . VAL A 1 178 ? -51.96336 -10.30527 -13.50130 1.000 63.64493 200 VAL A C 1
ATOM 1317 O O . VAL A 1 178 ? -52.78292 -9.64959 -14.15652 1.000 67.06118 200 VAL A O 1
ATOM 1321 N N . ARG A 1 179 ? -50.64812 -10.09496 -13.60267 1.000 63.58874 201 ARG A N 1
ATOM 1322 C CA . ARG A 1 179 ? -50.12476 -9.10786 -14.54420 1.000 63.03114 201 ARG A CA 1
ATOM 1323 C C . ARG A 1 179 ? -50.45880 -9.48633 -15.98395 1.000 63.65801 201 ARG A C 1
ATOM 1324 O O . ARG A 1 179 ? -50.93422 -8.65103 -16.76228 1.000 69.54688 201 ARG A O 1
ATOM 1332 N N . PHE A 1 180 ? -50.21372 -10.74601 -16.35862 1.000 57.88906 202 PHE A N 1
ATOM 1333 C CA . PHE A 1 180 ? -50.49845 -11.16840 -17.72672 1.000 58.45073 202 PHE A CA 1
ATOM 1334 C C . PHE A 1 180 ? -51.98424 -11.05931 -18.03975 1.000 61.27780 202 PHE A C 1
ATOM 1335 O O . PHE A 1 180 ? -52.36508 -10.57276 -19.11025 1.000 60.62807 202 PHE A O 1
ATOM 1343 N N . ASN A 1 181 ? -52.84060 -11.50700 -17.11764 1.000 63.43330 203 ASN A N 1
ATOM 1344 C CA . ASN A 1 181 ? -54.27250 -11.51539 -17.39514 1.000 64.83996 203 ASN A CA 1
ATOM 1345 C C . ASN A 1 181 ? -54.84208 -10.10478 -17.47513 1.000 67.52422 203 ASN A C 1
ATOM 1346 O O . ASN A 1 181 ? -55.84669 -9.88453 -18.16174 1.000 69.26490 203 ASN A O 1
ATOM 1351 N N . LYS A 1 182 ? -54.22001 -9.13867 -16.79359 1.000 66.71911 204 LYS A N 1
ATOM 1352 C CA . LYS A 1 182 ? -54.65561 -7.75472 -16.94292 1.000 70.57533 204 LYS A CA 1
ATOM 1353 C C . LYS A 1 182 ? -54.36225 -7.23103 -18.34330 1.000 70.03876 204 LYS A C 1
ATOM 1354 O O . LYS A 1 182 ? -55.12549 -6.41448 -18.87060 1.000 69.47117 204 LYS A O 1
ATOM 1360 N N . ILE A 1 183 ? -53.27752 -7.70008 -18.96248 1.000 69.47645 205 ILE A N 1
ATOM 1361 C CA . ILE A 1 183 ? -52.94082 -7.27484 -20.31643 1.000 72.08612 205 ILE A CA 1
ATOM 1362 C C . ILE A 1 183 ? -53.75328 -8.05005 -21.34440 1.000 69.95698 205 ILE A C 1
ATOM 1363 O O . ILE A 1 183 ? -54.25664 -7.47426 -22.31394 1.000 68.95223 205 ILE A O 1
ATOM 1368 N N . ALA A 1 184 ? -53.89147 -9.36395 -21.15324 1.000 69.84147 206 ALA A N 1
ATOM 1369 C CA . ALA A 1 184 ? -54.60422 -10.20100 -22.10991 1.000 69.47649 206 ALA A CA 1
ATOM 1370 C C . ALA A 1 184 ? -56.11660 -10.05012 -22.01953 1.000 74.27749 206 ALA A C 1
ATOM 1371 O O . ALA A 1 184 ? -56.81473 -10.40707 -22.97602 1.000 75.66823 206 ALA A O 1
ATOM 1373 N N . GLN A 1 185 ? -56.63296 -9.54184 -20.89716 1.000 75.38654 207 GLN A N 1
ATOM 1374 C CA . GLN A 1 185 ? -58.06425 -9.27901 -20.72822 1.000 77.00088 207 GLN A CA 1
ATOM 1375 C C . GLN A 1 185 ? -58.89975 -10.53619 -20.95753 1.000 72.48035 207 GLN A C 1
ATOM 1376 O O . GLN A 1 185 ? -60.00865 -10.47851 -21.49269 1.000 72.78060 207 GLN A O 1
ATOM 1382 N N . GLY A 1 186 ? -58.36027 -11.68346 -20.55591 1.000 69.18890 208 GLY A N 1
ATOM 1383 C CA . GLY A 1 186 ? -59.06944 -12.93927 -20.65972 1.000 65.77845 208 GLY A CA 1
ATOM 1384 C C . GLY A 1 186 ? -59.03205 -13.60306 -22.01762 1.000 63.72070 208 GLY A C 1
ATOM 1385 O O . GLY A 1 186 ? -59.65065 -14.66080 -22.18084 1.000 63.68577 208 GLY A O 1
ATOM 1386 N N . SER A 1 187 ? -58.33094 -13.02765 -22.99596 1.000 62.94873 209 SER A N 1
ATOM 1387 C CA . SER A 1 187 ? -58.27741 -13.59795 -24.33801 1.000 60.57002 209 SER A CA 1
ATOM 1388 C C . SER A 1 187 ? -57.29061 -14.75129 -24.45755 1.000 59.52456 209 SER A C 1
ATOM 1389 O O . SER A 1 187 ? -57.17298 -15.33316 -25.54285 1.000 59.67080 209 SER A O 1
ATOM 1392 N N . VAL A 1 188 ? -56.57819 -15.08770 -23.38447 1.000 56.66978 210 VAL A N 1
ATOM 1393 C CA . VAL A 1 188 ? -55.64408 -16.20592 -23.36314 1.000 56.02031 210 VAL A CA 1
ATOM 1394 C C . VAL A 1 188 ? -55.91220 -17.02043 -22.10612 1.000 55.35961 210 VAL A C 1
ATOM 1395 O O . VAL A 1 188 ? -56.10247 -16.45631 -21.02264 1.000 58.64357 210 VAL A O 1
ATOM 1399 N N . ALA A 1 189 ? -55.94304 -18.34499 -22.25302 1.000 53.36393 211 ALA A N 1
ATOM 1400 C CA . ALA A 1 189 ? -56.14826 -19.21935 -21.10359 1.000 53.04744 211 ALA A CA 1
ATOM 1401 C C . ALA A 1 189 ? -54.99584 -19.07700 -20.11714 1.000 54.57193 211 ALA A C 1
ATOM 1402 O O . ALA A 1 189 ? -53.82851 -18.98115 -20.50954 1.000 54.99966 211 ALA A O 1
ATOM 1404 N N . ILE A 1 190 ? -55.32732 -19.05759 -18.82396 1.000 53.67926 212 ILE A N 1
ATOM 1405 C CA . ILE A 1 190 ? -54.34103 -18.82246 -17.77911 1.000 53.14190 212 ILE A CA 1
ATOM 1406 C C . ILE A 1 190 ? -54.47152 -19.88013 -16.69153 1.000 53.65605 212 ILE A C 1
ATOM 1407 O O . ILE A 1 190 ? -55.51733 -20.50983 -16.51589 1.000 53.52473 212 ILE A O 1
ATOM 1412 N N . GLY A 1 191 ? -53.38234 -20.06077 -15.94859 1.000 50.66896 213 GLY A N 1
ATOM 1413 C CA . GLY A 1 191 ? -53.37841 -21.02871 -14.87494 1.000 52.05368 213 GLY A CA 1
ATOM 1414 C C . GLY A 1 191 ? -53.98094 -20.47316 -13.59762 1.000 53.68719 213 GLY A C 1
ATOM 1415 O O . GLY A 1 191 ? -54.00024 -19.26593 -13.35546 1.000 53.37124 213 GLY A O 1
ATOM 1416 N N . ALA A 1 192 ? -54.48923 -21.38261 -12.77253 1.000 52.77673 214 ALA A N 1
ATOM 1417 C CA . ALA A 1 192 ? -55.02850 -21.02876 -11.46887 1.000 53.32612 214 ALA A CA 1
ATOM 1418 C C . ALA A 1 192 ? -53.90317 -21.02799 -10.44161 1.000 54.13987 214 ALA A C 1
ATOM 1419 O O . ALA A 1 192 ? -53.18464 -22.02150 -10.29778 1.000 55.30321 214 ALA A O 1
ATOM 1421 N N . SER A 1 193 ? -53.74850 -19.91197 -9.73717 1.000 54.73396 215 SER A N 1
ATOM 1422 C CA . SER A 1 193 ? -52.69382 -19.80198 -8.74295 1.000 56.73453 215 SER A CA 1
ATOM 1423 C C . SER A 1 193 ? -53.05374 -20.58978 -7.48399 1.000 58.12130 215 SER A C 1
ATOM 1424 O O . SER A 1 193 ? -54.21819 -20.91781 -7.23225 1.000 56.76085 215 SER A O 1
ATOM 1427 N N . GLN A 1 194 ? -52.02205 -20.89593 -6.69000 1.000 60.20589 216 GLN A N 1
ATOM 1428 C CA . GLN A 1 194 ? -52.23381 -21.60372 -5.42992 1.000 60.11901 216 GLN A CA 1
ATOM 1429 C C . GLN A 1 194 ? -53.18287 -20.83523 -4.51989 1.000 58.21330 216 GLN A C 1
ATOM 1430 O O . GLN A 1 194 ? -54.09737 -21.42113 -3.92707 1.000 59.52925 216 GLN A O 1
ATOM 1436 N N . GLN A 1 195 ? -52.98420 -19.51944 -4.39895 1.000 55.85562 217 GLN A N 1
ATOM 1437 C CA . GLN A 1 195 ? -53.85389 -18.71922 -3.54159 1.000 58.03170 217 GLN A CA 1
ATOM 1438 C C . GLN A 1 195 ? -55.28282 -18.68093 -4.06758 1.000 58.97738 217 GLN A C 1
ATOM 1439 O O . GLN A 1 195 ? -56.23052 -18.63567 -3.27495 1.000 56.86546 217 GLN A O 1
ATOM 1445 N N . GLU A 1 196 ? -55.45818 -18.70200 -5.39317 1.000 60.77896 218 GLU A N 1
ATOM 1446 C CA . GLU A 1 196 ? -56.80160 -18.65537 -5.96419 1.000 65.27777 218 GLU A CA 1
ATOM 1447 C C . GLU A 1 196 ? -57.58696 -19.92345 -5.64496 1.000 59.61994 218 GLU A C 1
ATOM 1448 O O . GLU A 1 196 ? -58.79019 -19.86139 -5.36384 1.000 59.69263 218 GLU A O 1
ATOM 1454 N N . VAL A 1 197 ? -56.92570 -21.08106 -5.67567 1.000 54.12181 219 VAL A N 1
ATOM 1455 C CA . VAL A 1 197 ? -57.61026 -22.32689 -5.34530 1.000 55.95273 219 VAL A CA 1
ATOM 1456 C C . VAL A 1 197 ? -57.92501 -22.38093 -3.85605 1.000 57.60163 219 VAL A C 1
ATOM 1457 O O . VAL A 1 197 ? -58.99008 -22.86363 -3.44974 1.000 58.57599 219 VAL A O 1
ATOM 1461 N N . THR A 1 198 ? -57.00970 -21.88343 -3.01895 1.000 57.05537 220 THR A N 1
ATOM 1462 C CA . THR A 1 198 ? -57.29307 -21.79339 -1.58974 1.000 60.43587 220 THR A CA 1
ATOM 1463 C C . THR A 1 198 ? -58.52561 -20.93525 -1.33074 1.000 62.03689 220 THR A C 1
ATOM 1464 O O . THR A 1 198 ? -59.38537 -21.30077 -0.51947 1.000 62.41303 220 THR A O 1
ATOM 1468 N N . GLU A 1 199 ? -58.63312 -19.79242 -2.01855 1.000 62.61331 221 GLU A N 1
ATOM 1469 C CA . GLU A 1 199 ? -59.82521 -18.95943 -1.88681 1.000 67.97865 221 GLU A CA 1
ATOM 1470 C C . GLU A 1 199 ? -61.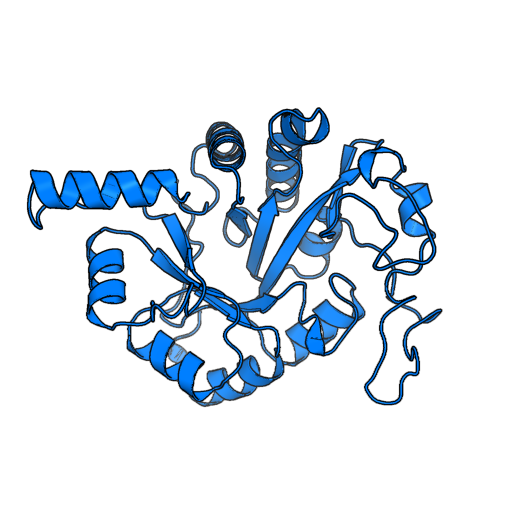07264 -19.69947 -2.34477 1.000 65.50741 221 GLU A C 1
ATOM 1471 O O . GLU A 1 199 ? -62.16057 -19.48410 -1.79657 1.000 65.27773 221 GLU A O 1
ATOM 1477 N N . ALA A 1 200 ? -60.93263 -20.57628 -3.34159 1.000 63.06514 222 ALA A N 1
ATOM 1478 C CA . ALA A 1 200 ? -62.07413 -21.33481 -3.84072 1.000 60.70905 222 ALA A CA 1
ATOM 1479 C C . ALA A 1 200 ? -62.55789 -22.35136 -2.81066 1.000 61.34593 222 ALA A C 1
ATOM 1480 O O . ALA A 1 200 ? -63.76526 -22.49037 -2.58480 1.000 67.02650 222 ALA A O 1
ATOM 1482 N N . PHE A 1 201 ? -61.62947 -23.07128 -2.17266 1.000 58.31932 223 PHE A N 1
ATOM 1483 C CA . PHE A 1 201 ? -62.00979 -24.00245 -1.11238 1.000 66.40592 223 PHE A CA 1
ATOM 1484 C C . PHE A 1 201 ? -62.72594 -23.29402 0.03272 1.000 70.49146 223 PHE A C 1
ATOM 1485 O O . PHE A 1 201 ? -63.63016 -23.86945 0.65128 1.000 73.84695 223 PHE A O 1
ATOM 1493 N N . LEU A 1 202 ? -62.33962 -22.05090 0.32695 1.000 68.72956 224 LEU A N 1
ATOM 1494 C CA . LEU A 1 202 ? -62.97733 -21.30926 1.40960 1.000 71.82488 224 LEU A CA 1
ATOM 1495 C C . LEU A 1 202 ? -64.38899 -20.88668 1.02655 1.000 74.37585 224 LEU A C 1
ATOM 1496 O O . LEU A 1 202 ? -65.32892 -21.03633 1.81594 1.000 77.63111 224 LEU A O 1
ATOM 1501 N N . LYS A 1 203 ? -64.55790 -20.35622 -0.18658 1.000 76.20944 225 LYS A N 1
ATOM 1502 C CA . LYS A 1 203 ? -65.88820 -19.96261 -0.63927 1.000 81.08148 225 LYS A CA 1
ATOM 1503 C C . LYS A 1 203 ? -66.80981 -21.16947 -0.74989 1.000 84.63529 225 LYS A C 1
ATOM 1504 O O . LYS A 1 203 ? -68.01223 -21.06892 -0.47769 1.000 89.03316 225 LYS A O 1
ATOM 1510 N N . TYR A 1 204 ? -66.26049 -22.32179 -1.14280 1.000 82.64933 226 TYR A N 1
ATOM 1511 C CA . TYR A 1 204 ? -67.04650 -23.55101 -1.17683 1.000 81.64810 226 TYR A CA 1
ATOM 1512 C C . TYR A 1 204 ? -67.59195 -23.89165 0.20490 1.000 82.50387 226 TYR A C 1
ATOM 1513 O O . TYR A 1 204 ? -68.79564 -24.12148 0.37056 1.000 84.58624 226 TYR A O 1
ATOM 1522 N N . HIS A 1 205 ? -66.71907 -23.91825 1.21509 1.000 81.56148 227 HIS A N 1
ATOM 1523 C CA . HIS A 1 205 ? -67.15722 -24.29442 2.55587 1.000 83.94601 227 HIS A CA 1
ATOM 1524 C C . HIS A 1 205 ? -68.20816 -23.33044 3.09359 1.000 85.80908 227 HIS A C 1
ATOM 1525 O O . HIS A 1 205 ? -69.15568 -23.75000 3.76884 1.000 88.64390 227 HIS A O 1
ATOM 1532 N N . LEU A 1 206 ? -68.06239 -22.03576 2.80052 1.000 85.91922 228 LEU A N 1
ATOM 1533 C CA . LEU A 1 206 ? -68.99308 -21.04332 3.33367 1.000 91.99131 228 LEU A CA 1
ATOM 1534 C C . LEU A 1 206 ? -70.35270 -21.13330 2.65373 1.000 95.72764 228 LEU A C 1
ATOM 1535 O O . LEU A 1 206 ? -71.39392 -21.12556 3.32059 1.000 98.66696 228 LEU A O 1
ATOM 1540 N N . LEU A 1 207 ? -70.36366 -21.20958 1.32725 1.000 95.02390 229 LEU A N 1
ATOM 1541 C CA . LEU A 1 207 ? -71.59915 -21.18374 0.55908 1.000 96.72810 229 LEU A CA 1
ATOM 1542 C C . LEU A 1 207 ? -72.19568 -22.56611 0.34221 1.000 101.07209 229 LEU A C 1
ATOM 1543 O O . LEU A 1 207 ? -73.29862 -22.66906 -0.20439 1.000 103.23379 229 LEU A O 1
ATOM 1548 N N . GLY A 1 208 ? -71.50905 -23.62127 0.76224 1.000 103.54604 230 GLY A N 1
ATOM 1549 C CA . GLY A 1 208 ? -71.92757 -24.96095 0.42232 1.000 106.85637 230 GLY A CA 1
ATOM 1550 C C . GLY A 1 208 ? -71.51666 -25.32438 -0.99261 1.000 106.55587 230 GLY A C 1
ATOM 1551 O O . GLY A 1 208 ? -70.75142 -24.62141 -1.65920 1.000 105.71804 230 GLY A O 1
ATOM 1552 N N . GLY A 1 209 ? -72.05850 -26.44430 -1.46168 1.000 107.34171 231 GLY A N 1
ATOM 1553 C CA . GLY A 1 209 ? -71.73303 -26.93917 -2.78544 1.000 105.09641 231 GLY A CA 1
ATOM 1554 C C . GLY A 1 209 ? -72.17366 -26.04358 -3.92663 1.000 104.75050 231 GLY A C 1
ATOM 1555 O O . GLY A 1 209 ? -71.87604 -26.32596 -5.09147 1.000 103.84300 231 GLY A O 1
ATOM 1556 N N . ARG A 1 210 ? -72.88045 -24.95788 -3.60999 1.000 106.71139 232 ARG A N 1
ATOM 1557 C CA . ARG A 1 210 ? -73.40780 -24.06875 -4.63602 1.000 106.65365 232 ARG A CA 1
ATOM 1558 C C . ARG A 1 210 ? -72.34726 -23.17012 -5.25425 1.000 103.14459 232 ARG A C 1
ATOM 1559 O O . ARG A 1 210 ? -72.62312 -22.53266 -6.27631 1.000 109.33166 232 ARG A O 1
ATOM 1567 N N . TYR A 1 211 ? -71.15418 -23.09880 -4.67428 1.000 94.63044 233 TYR A N 1
ATOM 1568 C CA . TYR A 1 211 ? -70.13350 -22.21050 -5.20457 1.000 84.69972 233 TYR A CA 1
ATOM 1569 C C . TYR A 1 211 ? -69.41362 -22.84147 -6.39279 1.000 79.02868 233 TYR A C 1
ATOM 1570 O O . TYR A 1 211 ? -69.28207 -24.06521 -6.49594 1.000 76.77738 233 TYR A O 1
ATOM 1579 N N . TYR A 1 212 ? -68.95078 -21.98117 -7.29790 1.000 76.34550 234 TYR A N 1
ATOM 1580 C CA . TYR A 1 212 ? -68.07074 -22.38371 -8.38426 1.000 76.11288 234 TYR A CA 1
ATOM 1581 C C . TYR A 1 212 ? -67.32323 -21.15144 -8.87816 1.000 75.81546 234 TYR A C 1
ATOM 1582 O O . TYR A 1 212 ? -67.85680 -20.03824 -8.85922 1.000 75.83046 234 TYR A O 1
ATOM 1591 N N . GLN A 1 213 ? -66.08107 -21.36260 -9.30503 1.000 74.04735 235 GLN A N 1
ATOM 1592 C CA . GLN A 1 213 ? -65.27559 -20.26514 -9.82072 1.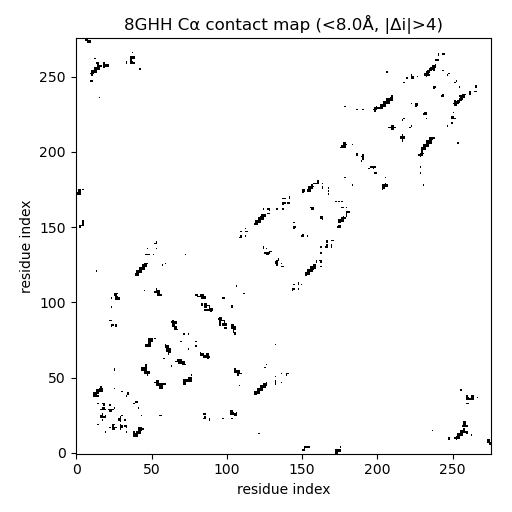000 74.02971 235 GLN A CA 1
ATOM 1593 C C . GLN A 1 213 ? -65.95165 -19.64654 -11.04236 1.000 78.31421 235 GLN A C 1
ATOM 1594 O O . GLN A 1 213 ? -66.44293 -20.37320 -11.91514 1.000 78.12249 235 GLN A O 1
ATOM 1600 N N . PRO A 1 214 ? -65.99536 -18.31399 -11.13914 1.000 81.85832 236 PRO A N 1
ATOM 1601 C CA . PRO A 1 214 ? -66.65300 -17.69479 -12.30567 1.000 81.68607 236 PRO A CA 1
ATOM 1602 C C . PRO A 1 214 ? -65.97301 -18.02054 -13.62538 1.000 78.81623 236 PRO A C 1
ATOM 1603 O O . PRO A 1 214 ? -66.65322 -18.35567 -14.60355 1.000 80.36010 236 PRO A O 1
ATOM 1607 N N . LEU A 1 215 ? -64.64740 -17.93573 -13.68156 1.000 74.29073 237 LEU A N 1
ATOM 1608 C CA . LEU A 1 215 ? -63.88702 -18.20301 -14.89481 1.000 70.79877 237 LEU A CA 1
ATOM 1609 C C . LEU A 1 215 ? -63.04695 -19.45869 -14.70623 1.000 65.87597 237 LEU A C 1
ATOM 1610 O O . LEU A 1 215 ? -62.30866 -19.57528 -13.72231 1.000 64.08264 237 LEU A O 1
ATOM 1615 N N . ALA A 1 216 ? -63.15758 -20.39092 -15.65016 1.000 61.94386 238 ALA A N 1
ATOM 1616 C CA . ALA A 1 216 ? -62.41567 -21.64053 -15.55560 1.000 57.90151 238 ALA A CA 1
ATOM 1617 C C . ALA A 1 216 ? -60.93191 -21.39905 -15.80053 1.000 57.03184 238 ALA A C 1
ATOM 1618 O O . ALA A 1 216 ? -60.54583 -20.80752 -16.81200 1.000 59.20274 238 ALA A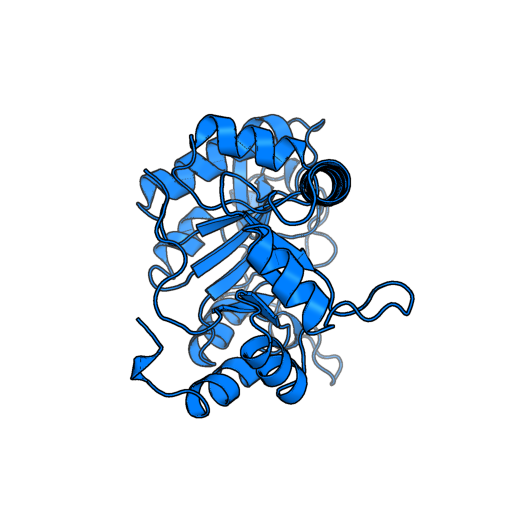 O 1
ATOM 1620 N N . GLN A 1 217 ? -60.10110 -21.85514 -14.86680 1.000 54.20081 239 GLN A N 1
ATOM 1621 C CA . GLN A 1 217 ? -58.65343 -21.75666 -14.97627 1.000 51.84983 239 GLN A CA 1
ATOM 1622 C C . GLN A 1 217 ? -58.04627 -23.11754 -14.66812 1.000 48.09390 239 GLN A C 1
ATOM 1623 O O . GLN A 1 217 ? -58.64034 -23.93739 -13.96595 1.000 47.33933 239 GLN A O 1
ATOM 1629 N N . THR A 1 218 ? -56.84934 -23.35389 -15.19942 1.000 48.67439 240 THR A N 1
ATOM 1630 C CA . THR A 1 218 ? -56.20720 -24.65956 -15.10072 1.000 46.01280 240 THR A CA 1
ATOM 1631 C C . THR A 1 218 ? -55.29887 -24.71063 -13.87508 1.000 48.25655 240 THR A C 1
ATOM 1632 O O . THR A 1 218 ? -54.38875 -23.88549 -13.72521 1.000 47.31587 240 THR A O 1
ATOM 1636 N N . PHE A 1 219 ? -55.54549 -25.68209 -13.00372 1.000 45.41920 241 PHE A N 1
ATOM 1637 C CA . PHE A 1 219 ? -54.75777 -25.87982 -11.79435 1.000 46.45757 241 PHE A CA 1
ATOM 1638 C C . PHE A 1 219 ? -53.92718 -27.14089 -11.97947 1.000 45.24115 241 PHE A C 1
ATOM 1639 O O . PHE A 1 219 ? -54.45869 -28.25373 -11.91137 1.000 47.40602 241 PHE A O 1
ATOM 1647 N N . GLN A 1 220 ? -52.62760 -26.96718 -12.20659 1.000 45.31578 242 GLN A N 1
ATOM 1648 C CA . GLN A 1 220 ? -51.72079 -28.07844 -12.47297 1.000 46.09528 242 GLN A CA 1
ATOM 1649 C C . GLN A 1 220 ? -51.03891 -28.51645 -11.18271 1.000 45.87908 242 GLN A C 1
ATOM 1650 O O . GLN A 1 220 ? -50.43320 -27.69823 -10.48250 1.000 46.19936 242 GLN A O 1
ATOM 1656 N N . MET A 1 221 ? -51.12897 -29.81027 -10.88216 1.000 47.80303 243 MET A N 1
ATOM 1657 C CA . MET A 1 221 ? -50.68761 -30.37601 -9.61975 1.000 47.02307 243 MET A CA 1
ATOM 1658 C C . MET A 1 221 ? -49.68157 -31.49727 -9.84496 1.000 45.88551 243 MET A C 1
ATOM 1659 O O . MET A 1 221 ? -49.69714 -32.14805 -10.89060 1.000 46.60138 243 MET A O 1
ATOM 1664 N N . PRO A 1 222 ? -48.81434 -31.76517 -8.87576 1.000 43.67243 244 PRO A N 1
ATOM 1665 C CA . PRO A 1 222 ? -48.14652 -33.06465 -8.84590 1.000 46.04093 244 PRO A CA 1
ATOM 1666 C C . PRO A 1 222 ? -49.16888 -34.13358 -8.50693 1.000 47.82817 244 PRO A C 1
ATOM 1667 O O . PRO A 1 222 ? -50.21932 -33.85757 -7.92252 1.000 49.57706 244 PRO A O 1
ATOM 1671 N N . THR A 1 223 ? -48.86005 -35.37053 -8.88906 1.000 47.68454 245 THR A N 1
ATOM 1672 C CA . THR A 1 223 ? -49.75276 -36.45269 -8.50121 1.000 50.30877 245 THR A CA 1
ATOM 1673 C C . THR A 1 223 ? -49.64770 -36.77422 -7.01836 1.000 51.05537 245 THR A C 1
ATOM 1674 O O . THR A 1 223 ? -50.51618 -37.47418 -6.49000 1.000 54.56981 245 THR A O 1
ATOM 1678 N N . HIS A 1 224 ? -48.61946 -36.26641 -6.34176 1.000 52.11242 246 HIS A N 1
ATOM 1679 C CA . HIS A 1 224 ? -48.38410 -36.53889 -4.93302 1.000 57.12024 246 HIS A CA 1
ATOM 1680 C C . HIS A 1 224 ? -47.57644 -35.39165 -4.34550 1.000 59.34641 246 HIS A C 1
ATOM 1681 O O . HIS A 1 224 ? -46.80195 -34.73715 -5.04935 1.000 57.44872 246 HIS A O 1
ATOM 1688 N N . PHE A 1 225 ? -47.75969 -35.15695 -3.04807 1.000 61.54663 247 PHE A N 1
ATOM 1689 C CA . PHE A 1 225 ? -46.97687 -34.15333 -2.33283 1.000 62.67908 247 PHE A CA 1
ATOM 1690 C C . PHE A 1 225 ? -46.81125 -34.59699 -0.88903 1.000 62.55793 247 PHE A C 1
ATOM 1691 O O . PHE A 1 225 ? -47.80729 -34.78537 -0.18484 1.000 64.31800 247 PHE A O 1
ATOM 1699 N N . LYS A 1 226 ? -45.55851 -34.75718 -0.45630 1.000 61.74603 248 LYS A N 1
ATOM 1700 C CA . LYS A 1 226 ? -45.23350 -35.11462 0.92690 1.000 63.60210 248 LYS A CA 1
ATOM 1701 C C . LYS A 1 226 ? -46.03707 -36.32424 1.39786 1.000 65.58530 248 LYS A C 1
ATOM 1702 O O . LYS A 1 226 ? -46.52517 -36.37591 2.52911 1.000 66.98876 248 LYS A O 1
ATOM 1708 N N . GLY A 1 227 ? -46.17652 -37.31061 0.51605 1.000 66.46345 249 GLY A N 1
ATOM 1709 C CA . GLY A 1 227 ? -46.89944 -38.52284 0.83559 1.000 71.05072 249 GLY A CA 1
ATOM 1710 C C . GLY A 1 227 ? -48.39631 -38.46226 0.62525 1.000 72.29299 249 GLY A C 1
ATOM 1711 O O . GLY A 1 227 ? -49.07690 -39.46887 0.85464 1.000 75.76738 249 GLY A O 1
ATOM 1712 N N . ILE A 1 228 ? -48.93014 -37.32797 0.18881 1.000 68.93434 250 ILE A N 1
ATOM 1713 C CA . ILE A 1 228 ? -50.36236 -37.15409 -0.01592 1.000 65.01002 250 ILE A CA 1
ATOM 1714 C C . ILE A 1 228 ? -50.68248 -37.41198 -1.48225 1.000 58.49348 250 ILE A C 1
ATOM 1715 O O . ILE A 1 228 ? -50.11391 -36.76755 -2.37010 1.000 50.74395 250 ILE A O 1
ATOM 1720 N N . ASP A 1 229 ? -51.60390 -38.34316 -1.73184 1.000 59.86308 251 ASP A N 1
ATOM 1721 C CA . ASP A 1 229 ? -52.05841 -38.66444 -3.08099 1.000 57.49387 251 ASP A CA 1
ATOM 1722 C C . ASP A 1 229 ? -53.08905 -37.63095 -3.52486 1.000 54.57882 251 ASP A C 1
ATOM 1723 O O . ASP A 1 229 ? -54.13003 -37.46880 -2.88127 1.000 56.61362 251 ASP A O 1
ATOM 1728 N N . LEU A 1 230 ? -52.81069 -36.94075 -4.62845 1.000 55.47641 252 LEU A N 1
ATOM 1729 C CA . LEU A 1 230 ? -53.67888 -35.87420 -5.10628 1.000 55.17814 252 LEU A CA 1
ATOM 1730 C C . LEU A 1 230 ? -54.56441 -36.30851 -6.26505 1.000 54.71600 252 LEU A C 1
ATOM 1731 O O . LEU A 1 230 ? -55.20252 -35.45934 -6.89543 1.000 52.89973 252 LEU A O 1
ATOM 1736 N N . THR A 1 231 ? -54.62747 -37.60943 -6.55272 1.000 57.37759 253 THR A N 1
ATOM 1737 C CA . THR A 1 231 ? -55.32900 -38.12149 -7.72291 1.000 56.82241 253 THR A CA 1
ATOM 1738 C C . THR A 1 231 ? -56.66564 -38.76266 -7.36859 1.000 59.86070 253 THR A C 1
ATOM 1739 O O . THR A 1 231 ? -57.19940 -39.54467 -8.16176 1.000 61.54189 253 THR A O 1
ATOM 1743 N N . SER A 1 232 ? -57.21188 -38.45086 -6.19353 1.000 61.79292 254 SER A N 1
ATOM 1744 C CA . SER A 1 232 ? -58.49699 -39.00465 -5.78493 1.000 64.99560 254 SER A CA 1
ATOM 1745 C C . SER A 1 232 ? -59.59485 -38.60203 -6.76301 1.000 62.74360 254 SER A C 1
ATOM 1746 O O . SER A 1 232 ? -59.63027 -37.47157 -7.25364 1.000 60.53365 254 SER A O 1
ATOM 1749 N N . SER A 1 233 ? -60.49745 -39.54359 -7.04406 1.000 65.48203 255 SER A N 1
ATOM 1750 C CA . SER A 1 233 ? -61.54736 -39.30483 -8.03232 1.000 68.25997 255 SER A CA 1
ATOM 1751 C C . SER A 1 233 ? -62.49170 -38.18685 -7.59276 1.000 66.54591 255 SER A C 1
ATOM 1752 O O . SER A 1 233 ? -62.98506 -37.41507 -8.42333 1.000 66.31963 255 SER A O 1
ATOM 1755 N N . ARG A 1 234 ? -62.75200 -38.08900 -6.28900 1.000 68.05348 256 ARG A N 1
ATOM 1756 C CA . ARG A 1 234 ? -63.69000 -37.08900 -5.71900 1.000 69.78094 256 ARG A CA 1
ATOM 1757 C C . ARG A 1 234 ? -63.04700 -35.70300 -5.70300 1.000 62.97268 256 ARG A C 1
ATOM 1758 O O . ARG A 1 234 ? -63.76800 -34.75000 -5.89500 1.000 62.01313 256 ARG A O 1
ATOM 1766 N N . PHE A 1 235 ? -61.73738 -35.63424 -5.46086 1.000 59.86981 257 PHE A N 1
ATOM 1767 C CA . PHE A 1 235 ? -61.02111 -34.37123 -5.53152 1.000 56.19461 257 PHE A CA 1
ATOM 1768 C C . PHE A 1 235 ? -61.07133 -33.80318 -6.94124 1.000 53.10006 257 PHE A C 1
ATOM 1769 O O . PHE A 1 235 ? -61.41669 -32.63264 -7.13990 1.000 52.81360 257 PHE A O 1
ATOM 1777 N N . ILE A 1 236 ? -60.73853 -34.63076 -7.93657 1.000 52.55053 258 ILE A N 1
ATOM 1778 C CA . ILE A 1 236 ? -60.79506 -34.19346 -9.32830 1.000 49.41215 258 ILE A CA 1
ATOM 1779 C C . ILE A 1 236 ? -62.21196 -33.77160 -9.69367 1.000 49.68345 258 ILE A C 1
ATOM 1780 O O . ILE A 1 236 ? -62.42014 -32.72665 -10.32339 1.000 50.49340 258 ILE A O 1
ATOM 1785 N N . LYS A 1 237 ? -63.20991 -34.56474 -9.29066 1.000 49.36105 259 LYS A N 1
ATOM 1786 C CA . LYS A 1 237 ? -64.59456 -34.17080 -9.52869 1.000 51.08003 259 LYS A CA 1
ATOM 1787 C C . LYS A 1 237 ? -64.92939 -32.87281 -8.80374 1.000 55.32091 259 LYS A C 1
ATOM 1788 O O . LYS A 1 237 ? -65.61354 -32.00339 -9.35833 1.000 58.23027 259 LYS A O 1
ATOM 1794 N N . TRP A 1 238 ? -64.46329 -32.72853 -7.55778 1.000 57.70859 260 TRP A N 1
ATOM 1795 C CA . TRP A 1 238 ? -64.72606 -31.50527 -6.80445 1.000 53.93803 260 TRP A CA 1
ATOM 1796 C C . TRP A 1 238 ? -64.17641 -30.28508 -7.53253 1.000 53.18954 260 TRP A C 1
ATOM 1797 O O . TRP A 1 238 ? -64.87243 -29.27287 -7.67127 1.000 51.44779 260 TRP A O 1
ATOM 1808 N N . LEU A 1 239 ? -62.94193 -30.37728 -8.03722 1.000 53.45995 261 LEU A N 1
ATOM 1809 C CA . LEU A 1 239 ? -62.34949 -29.26182 -8.77314 1.000 54.30938 261 LEU A CA 1
ATOM 1810 C C . LEU A 1 239 ? -63.13353 -28.94794 -10.04243 1.000 54.08735 261 LEU A C 1
ATOM 1811 O O . LEU A 1 239 ? -63.37562 -27.77544 -10.35606 1.000 51.22714 261 LEU A O 1
ATOM 1816 N N . ASN A 1 240 ? -63.52994 -29.98100 -10.79012 1.000 55.78171 262 ASN A N 1
ATOM 1817 C CA . ASN A 1 240 ? -64.38192 -29.76317 -11.95485 1.000 54.26690 262 ASN A CA 1
ATOM 1818 C C . ASN A 1 240 ? -65.71552 -29.14632 -11.55205 1.000 54.79861 262 ASN A C 1
ATOM 1819 O O . ASN A 1 240 ? -66.25090 -28.29028 -12.26532 1.000 58.47873 262 ASN A O 1
ATOM 1824 N N . ASP A 1 241 ? -66.26429 -29.56598 -10.40807 1.000 55.09947 263 ASP A N 1
ATOM 1825 C CA . ASP A 1 241 ? -67.49267 -28.95659 -9.90403 1.000 63.27752 263 ASP A CA 1
ATOM 1826 C C . ASP A 1 241 ? -67.27948 -27.48961 -9.54880 1.000 62.71718 263 ASP A C 1
ATOM 1827 O O . ASP A 1 241 ? -68.18569 -26.66455 -9.71324 1.000 60.23533 263 ASP A O 1
ATOM 1832 N N . MET A 1 242 ? -66.08849 -27.14740 -9.05370 1.000 63.14985 264 MET A N 1
ATOM 1833 C CA . MET A 1 242 ? -65.72973 -25.76907 -8.73312 1.000 61.99466 264 MET A CA 1
ATOM 1834 C C . MET A 1 242 ? -65.45303 -24.92432 -9.96752 1.000 59.72945 264 MET A C 1
ATOM 1835 O O . MET A 1 242 ? -65.11663 -23.74494 -9.81578 1.000 59.15984 264 MET A O 1
ATOM 1840 N N . ASN A 1 243 ? -65.58098 -25.49725 -11.16693 1.000 58.84692 265 ASN A N 1
ATOM 1841 C CA . ASN A 1 243 ? -65.18758 -24.84375 -12.41709 1.000 56.15020 265 ASN A CA 1
ATOM 1842 C C . ASN A 1 243 ? -63.68387 -24.56462 -12.43153 1.000 53.51757 265 ASN A C 1
ATOM 1843 O O . ASN A 1 243 ? -63.21739 -23.55753 -12.96849 1.000 52.66534 265 ASN A O 1
ATOM 1848 N N . ILE A 1 244 ? -62.91493 -25.47138 -11.83514 1.000 52.38145 266 ILE A N 1
ATOM 1849 C CA . ILE A 1 244 ? -61.45677 -25.43924 -11.88363 1.000 51.55284 266 ILE A CA 1
ATOM 1850 C C . ILE A 1 244 ? -61.00134 -26.60937 -12.73957 1.000 52.10325 266 ILE A C 1
ATOM 1851 O O . ILE A 1 244 ? -61.43873 -27.74593 -12.52390 1.000 54.01325 266 ILE A O 1
ATOM 1856 N N . ILE A 1 245 ? -60.13058 -26.34281 -13.71128 1.000 48.87782 267 ILE A N 1
ATOM 1857 C CA . ILE A 1 245 ? -59.70317 -27.33967 -14.68043 1.000 47.29387 267 ILE A CA 1
ATOM 1858 C C . ILE A 1 245 ? -58.53152 -28.11291 -14.07116 1.000 47.61284 267 ILE A C 1
ATOM 1859 O O . ILE A 1 245 ? -57.42809 -27.55203 -13.97253 1.000 45.82459 267 ILE A O 1
ATOM 1864 N N . PRO A 1 246 ? -58.71962 -29.36480 -13.65872 1.000 48.49025 268 PRO A N 1
ATOM 1865 C CA . PRO A 1 246 ? -57.62176 -30.09223 -13.01237 1.000 47.88793 268 PRO A CA 1
ATOM 1866 C C . PRO A 1 246 ? -56.59203 -30.56613 -14.02961 1.000 45.79401 268 PRO A C 1
ATOM 1867 O O . PRO A 1 246 ? -56.93077 -31.08016 -15.09960 1.000 44.36466 268 PRO A O 1
ATOM 1871 N N . GLY A 1 247 ? -55.32058 -30.38292 -13.68281 1.000 43.73581 269 GLY A N 1
ATOM 1872 C CA . GLY A 1 247 ? -54.23699 -30.89022 -14.49657 1.000 46.36803 269 GLY A CA 1
ATOM 1873 C C . GLY A 1 247 ? -53.13208 -31.42782 -13.61132 1.000 46.79662 269 GLY A C 1
ATOM 1874 O O . GLY A 1 247 ? -53.03501 -31.09004 -12.42895 1.000 48.36267 269 GLY A O 1
ATOM 1875 N N . TYR A 1 248 ? -52.29302 -32.27364 -14.20320 1.000 44.15838 270 TYR A N 1
ATOM 1876 C CA . TYR A 1 248 ? -51.24189 -32.94201 -13.45160 1.000 43.48641 270 TYR A CA 1
ATOM 1877 C C . TYR A 1 248 ? -49.93893 -32.91400 -14.23310 1.000 43.63415 270 TYR A C 1
ATOM 1878 O O . TYR A 1 248 ? -49.93833 -32.94663 -15.46532 1.000 43.15888 270 TYR A O 1
ATOM 1887 N N . TYR A 1 249 ? -48.82577 -32.83154 -13.50808 1.000 41.60079 271 TYR A N 1
ATOM 1888 C CA . TYR A 1 249 ? -47.50854 -32.91612 -14.12426 1.000 42.53620 271 TYR A CA 1
ATOM 1889 C C . TYR A 1 249 ? -46.70206 -34.02685 -13.46203 1.000 45.54311 271 TYR A C 1
ATOM 1890 O O . TYR A 1 249 ? -47.06124 -34.54653 -12.40085 1.000 44.47483 271 TYR A O 1
ATOM 1899 N N . GLY A 1 250 ? -45.59881 -34.39294 -14.10923 1.000 44.54498 272 GLY A N 1
ATOM 1900 C CA . GLY A 1 250 ? -44.81637 -35.52480 -13.64902 1.000 46.70618 272 GLY A CA 1
ATOM 1901 C C . GLY A 1 250 ? -45.50430 -36.86288 -13.81478 1.000 47.62456 272 GLY A C 1
ATOM 1902 O O . GLY A 1 250 ? -45.24267 -37.78775 -13.03825 1.000 49.19099 272 GLY A O 1
ATOM 1903 N N . VAL A 1 251 ? -46.38196 -36.99134 -14.80616 1.000 46.87286 273 VAL A N 1
ATOM 1904 C CA . VAL A 1 251 ? -47.13161 -38.22265 -15.03874 1.000 47.85347 273 VAL A CA 1
ATOM 1905 C C . VAL A 1 251 ? -46.30836 -39.09313 -15.98134 1.000 48.09046 273 VAL A C 1
ATOM 1906 O O . VAL A 1 251 ? -46.20649 -38.80317 -17.17367 1.000 47.84772 273 VAL A O 1
ATOM 1910 N N . ASN A 1 252 ? -45.71669 -40.16580 -15.45475 1.000 50.42381 274 ASN A N 1
ATOM 1911 C CA . ASN A 1 252 ? -44.73283 -40.91730 -16.22564 1.000 50.07001 274 ASN A CA 1
ATOM 1912 C C . ASN A 1 252 ? -45.02159 -42.41239 -16.23308 1.000 52.88303 274 ASN A C 1
ATOM 1913 O O . ASN A 1 252 ? -44.09646 -43.22800 -16.28338 1.000 53.49259 274 ASN A O 1
ATOM 1918 N N . SER A 1 253 ? -46.29725 -42.78594 -16.19054 1.000 52.73576 275 SER A N 1
ATOM 1919 C CA . SER A 1 253 ? -46.72026 -44.15210 -16.45279 1.000 58.04684 275 SER A CA 1
ATOM 1920 C C . SER A 1 253 ? -48.00251 -44.09834 -17.26706 1.000 57.04382 275 SER A C 1
ATOM 1921 O O . SER A 1 253 ? -48.77761 -43.14211 -17.16848 1.000 52.80028 275 SER A O 1
ATOM 1924 N N . ILE A 1 254 ? -48.21014 -45.12472 -18.09357 1.000 57.26175 276 ILE A N 1
ATOM 1925 C CA . ILE A 1 254 ? -49.39741 -45.12948 -18.93723 1.000 59.05692 276 ILE A CA 1
ATOM 1926 C C . ILE A 1 254 ? -50.63437 -45.44490 -18.10518 1.000 59.84372 276 ILE A C 1
ATOM 1927 O O . ILE A 1 254 ? -51.72929 -44.94807 -18.39727 1.000 60.52201 276 ILE A O 1
ATOM 1932 N N . ASN A 1 255 ? -50.48182 -46.23915 -17.04098 1.000 58.49233 277 ASN A N 1
ATOM 1933 C CA . ASN A 1 255 ? -51.62070 -46.55187 -16.18569 1.000 61.86227 277 ASN A CA 1
ATOM 1934 C C . ASN A 1 255 ? -52.10834 -45.31484 -15.44812 1.000 58.36569 277 ASN A C 1
ATOM 1935 O O . ASN A 1 255 ? -53.31909 -45.12461 -15.28169 1.000 58.73088 277 ASN A O 1
ATOM 1940 N N . LEU A 1 256 ? -51.18137 -44.46498 -14.99343 1.000 53.32342 278 LEU A N 1
ATOM 1941 C CA . LEU A 1 256 ? -51.58491 -43.23582 -14.31866 1.000 54.45708 278 LEU A CA 1
ATOM 1942 C C . LEU A 1 256 ? -52.22774 -42.26821 -15.30004 1.000 56.32497 278 LEU A C 1
ATOM 1943 O O . LEU A 1 256 ? -53.19275 -41.57632 -14.95719 1.000 57.28210 278 LEU A O 1
ATOM 1948 N N . MET A 1 257 ? -51.70392 -42.21243 -16.52666 1.000 53.61261 279 MET A N 1
ATOM 1949 C CA . MET A 1 257 ? -52.27562 -41.35068 -17.55656 1.000 54.16280 279 MET A CA 1
ATOM 1950 C C . MET A 1 257 ? -53.72853 -41.72216 -17.83905 1.000 55.25304 279 MET A C 1
ATOM 1951 O O . MET A 1 257 ? -54.60644 -40.85218 -17.88356 1.000 51.32624 279 MET A O 1
ATOM 1956 N N . ASN A 1 258 ? -53.99879 -43.01884 -18.02876 1.000 56.09732 280 ASN A N 1
ATOM 1957 C CA . ASN A 1 258 ? -55.36756 -43.47579 -18.25483 1.000 59.71348 280 ASN A CA 1
ATOM 1958 C C . ASN A 1 258 ? -56.23969 -43.23361 -17.03114 1.000 59.79712 280 ASN A C 1
ATOM 1959 O O . ASN A 1 258 ? -57.40730 -42.84888 -17.16018 1.000 62.90763 280 ASN A O 1
ATOM 1964 N N . ASP A 1 259 ? -55.69113 -43.46796 -15.83696 1.000 57.81627 281 ASP A N 1
ATOM 1965 C CA . ASP A 1 259 ? -56.44146 -43.23864 -14.60792 1.000 62.64031 281 ASP A CA 1
ATOM 1966 C C . ASP A 1 259 ? -56.85982 -41.77715 -14.47939 1.000 60.96128 281 ASP A C 1
ATOM 1967 O O . ASP A 1 259 ? -58.00720 -41.47938 -14.12487 1.000 59.51602 281 ASP A O 1
ATOM 1972 N N . LEU A 1 260 ? -55.94537 -40.85190 -14.77754 1.000 56.06998 282 LEU A N 1
ATOM 1973 C CA . LEU A 1 260 ? -56.26852 -39.43116 -14.69655 1.000 52.93800 282 LEU A CA 1
ATOM 1974 C C . LEU A 1 260 ? -57.23143 -39.01760 -15.80222 1.000 53.53520 282 LEU A C 1
ATOM 1975 O O . LEU A 1 260 ? -58.09483 -38.15848 -15.59199 1.000 54.55950 282 LEU A O 1
ATOM 1980 N N . TYR A 1 261 ? -57.07083 -39.59279 -16.99543 1.000 54.84831 283 TYR A N 1
ATOM 1981 C CA . TYR A 1 261 ? -58.02607 -39.37565 -18.07738 1.000 59.24035 283 TYR A CA 1
ATOM 1982 C C . TYR A 1 261 ? -59.42548 -39.79910 -17.65088 1.000 64.89862 283 TYR A C 1
ATOM 1983 O O . TYR A 1 261 ? -60.39049 -39.03519 -17.78489 1.000 67.52640 283 TYR A O 1
ATOM 1992 N N . GLN A 1 262 ? -59.54406 -41.00325 -17.08884 1.000 64.70000 284 GLN A N 1
ATOM 1993 C CA . GLN A 1 262 ? -60.85298 -41.51077 -16.69687 1.000 66.41118 284 GLN A CA 1
ATOM 1994 C C . GLN A 1 262 ? -61.46862 -40.68960 -15.57032 1.000 64.48402 284 GLN A C 1
ATOM 1995 O O . GLN A 1 262 ? -62.69269 -40.52627 -15.52709 1.000 65.79069 284 GLN A O 1
ATOM 2001 N N . LYS A 1 263 ? -60.64667 -40.15077 -14.66345 1.000 62.17717 285 LYS A N 1
ATOM 2002 C CA . LYS A 1 263 ? -61.16852 -39.40484 -13.52201 1.000 58.95944 285 LYS A CA 1
ATOM 2003 C C . LYS A 1 263 ? -61.56717 -37.97503 -13.86124 1.000 55.51502 285 LYS A C 1
ATOM 2004 O O . LYS A 1 263 ? -62.25168 -37.34010 -13.05429 1.000 54.31632 285 LYS A O 1
ATOM 2010 N N . GLY A 1 264 ? -61.16061 -37.44917 -15.01293 1.000 55.59559 286 GLY A N 1
ATOM 2011 C CA . GLY A 1 264 ? -61.55886 -36.11807 -15.42246 1.000 55.51446 286 GLY A CA 1
ATOM 2012 C C . GLY A 1 264 ? -60.46439 -35.06911 -15.46200 1.000 54.14278 286 GLY A C 1
ATOM 2013 O O . GLY A 1 264 ? -60.78240 -33.87716 -15.56054 1.000 54.84422 286 GLY A O 1
ATOM 2014 N N . ALA A 1 265 ? -59.19533 -35.46112 -15.37846 1.000 51.12377 287 ALA A N 1
ATOM 2015 C CA . ALA A 1 265 ? -58.11280 -34.50987 -15.58832 1.000 47.76725 287 ALA A CA 1
ATOM 2016 C C . ALA A 1 265 ? -58.06645 -34.09723 -17.05543 1.000 48.71639 287 ALA A C 1
ATOM 2017 O O . ALA A 1 265 ? -58.35483 -34.89606 -17.95348 1.000 47.25848 287 ALA A O 1
ATOM 2019 N N . HIS A 1 266 ? -57.70666 -32.83599 -17.30267 1.000 46.70616 288 HIS A N 1
ATOM 2020 C CA . HIS A 1 266 ? -57.76472 -32.28971 -18.64950 1.000 47.04999 288 HIS A CA 1
ATOM 2021 C C . HIS A 1 266 ? -56.41498 -31.90284 -19.23291 1.000 46.66776 288 HIS A C 1
ATOM 2022 O O . HIS A 1 266 ? -56.31658 -31.75621 -20.45622 1.000 46.15680 288 HIS A O 1
ATOM 2029 N N . THR A 1 267 ? -55.38552 -31.72347 -18.41116 1.000 46.12007 289 THR A N 1
ATOM 2030 C CA . THR A 1 267 ? -54.02271 -31.58728 -18.89886 1.000 44.76056 289 THR A CA 1
ATOM 2031 C C . THR A 1 267 ? -53.12854 -32.55161 -18.13736 1.000 43.12579 289 THR A C 1
ATOM 2032 O O . THR A 1 267 ? -53.34389 -32.82347 -16.95265 1.000 43.10759 289 THR A O 1
ATOM 2036 N N . ILE A 1 268 ? -52.12270 -33.06962 -18.83757 1.000 42.06574 290 ILE A N 1
ATOM 2037 C CA . ILE A 1 268 ? -51.18131 -34.03811 -18.28811 1.000 41.87012 290 ILE A CA 1
ATOM 2038 C C . ILE A 1 268 ? -49.80537 -33.70871 -18.85348 1.000 44.18008 290 ILE A C 1
ATOM 2039 O O . ILE A 1 268 ? -49.60885 -33.74644 -20.07428 1.000 40.56461 290 ILE A O 1
ATOM 2044 N N . VAL A 1 269 ? -48.86134 -33.36687 -17.98069 1.000 42.33086 291 VAL A N 1
ATOM 2045 C CA . VAL A 1 269 ? -47.48239 -33.11714 -18.38362 1.000 41.81133 291 VAL A CA 1
ATOM 2046 C C . VAL A 1 269 ? -46.66510 -34.35839 -18.06147 1.000 42.89407 291 VAL A C 1
ATOM 2047 O O . VAL A 1 269 ? -46.70401 -34.85625 -16.92864 1.000 40.42873 291 VAL A O 1
ATOM 2051 N N . THR A 1 270 ? -45.93916 -34.86691 -19.05846 1.000 40.29355 292 THR A N 1
ATOM 2052 C CA . THR A 1 270 ? -45.12118 -36.06126 -18.90506 1.000 44.91603 292 THR A CA 1
ATOM 2053 C C . THR A 1 270 ? -43.68180 -35.77534 -19.31697 1.000 44.94871 292 THR A C 1
ATOM 2054 O O . THR A 1 270 ? -43.41803 -34.97445 -20.21690 1.000 44.87154 292 THR A O 1
ATOM 2058 N N . ASP A 1 271 ? -42.74793 -36.43558 -18.63588 1.000 47.59558 293 ASP A N 1
ATOM 2059 C CA . ASP A 1 271 ? -41.35503 -36.40379 -19.05808 1.000 48.30402 293 ASP A CA 1
ATOM 2060 C C . ASP A 1 271 ? -41.07264 -37.39235 -20.17956 1.000 51.44126 293 ASP A C 1
ATOM 2061 O O . ASP A 1 271 ? -40.04238 -37.26700 -20.85152 1.000 52.62472 293 ASP A O 1
ATOM 2066 N N . ARG A 1 272 ? -41.96749 -38.36245 -20.39177 1.000 51.51859 294 ARG A N 1
ATOM 2067 C CA . ARG A 1 272 ? -41.81291 -39.43674 -21.36411 1.000 53.50029 294 ARG A CA 1
ATOM 2068 C C . ARG A 1 272 ?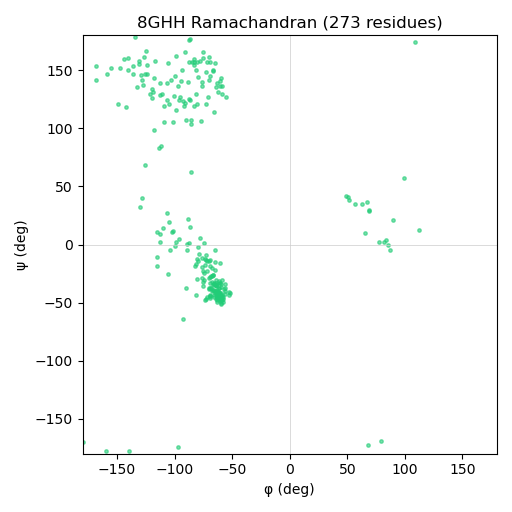 -42.81212 -39.27600 -22.50239 1.000 51.57641 294 ARG A C 1
ATOM 2069 O O . ARG A 1 272 ? -43.88307 -39.89996 -22.47812 1.000 49.12945 294 ARG A O 1
ATOM 2077 N N . PRO A 1 273 ? -42.49944 -38.47280 -23.52219 1.000 51.81850 295 PRO A N 1
ATOM 2078 C CA . PRO A 1 273 ? -43.45537 -38.28966 -24.62888 1.000 51.45427 295 PRO A CA 1
ATOM 2079 C C . PRO A 1 273 ? -43.80118 -39.57027 -25.37614 1.000 53.00995 295 PRO A C 1
ATOM 2080 O O . PRO A 1 273 ? -44.79521 -39.57967 -26.11444 1.000 51.81085 295 PRO A O 1
ATOM 2084 N N . ASP A 1 274 ? -43.02277 -40.64708 -25.21556 1.000 57.15908 296 ASP A N 1
ATOM 2085 C CA . ASP A 1 274 ? -43.39055 -41.91578 -25.83799 1.000 63.12336 296 ASP A CA 1
ATOM 2086 C C . ASP A 1 274 ? -44.76180 -42.39175 -25.37310 1.000 65.15783 296 ASP A C 1
ATOM 2087 O O . ASP A 1 274 ? -45.48502 -43.03761 -26.13990 1.000 68.24190 296 ASP A O 1
ATOM 2092 N N . LEU A 1 275 ? -45.14770 -42.05860 -24.13797 1.000 61.89017 297 LEU A N 1
ATOM 2093 C CA . LEU A 1 275 ? -46.43516 -42.50255 -23.61477 1.000 65.28927 297 LEU A CA 1
ATOM 2094 C C . LEU A 1 275 ? -47.60204 -41.85641 -24.35220 1.000 64.38326 297 LEU A C 1
ATOM 2095 O O . LEU A 1 275 ? -48.69411 -42.43470 -24.40890 1.000 67.05882 297 LEU A O 1
ATOM 2100 N N . ALA A 1 276 ? -47.39384 -40.66868 -24.92376 1.000 58.52277 298 ALA A N 1
ATOM 2101 C CA . ALA A 1 276 ? -48.47167 -39.98726 -25.63376 1.000 59.21562 298 ALA A CA 1
ATOM 2102 C C . ALA A 1 276 ? -48.99314 -40.83330 -26.78922 1.000 65.56802 298 ALA A C 1
ATOM 2103 O O . ALA A 1 276 ? -50.20534 -41.04180 -26.92729 1.000 65.44058 298 ALA A O 1
ATOM 2105 N N . GLN A 1 277 ? -48.08311 -41.32320 -27.63599 1.000 65.07420 299 GLN A N 1
ATOM 2106 C CA . GLN A 1 277 ? -48.47228 -42.18014 -28.75044 1.000 68.11596 299 GLN A CA 1
ATOM 2107 C C . GLN A 1 277 ? -49.25440 -43.39156 -28.26516 1.000 67.87582 299 GLN A C 1
ATOM 2108 O O . GLN A 1 277 ? -50.26978 -43.77097 -28.86124 1.000 74.58668 299 GLN A O 1
ATOM 2114 N N . GLN A 1 278 ? -48.79545 -44.00533 -27.17578 1.000 62.51388 300 GLN A N 1
ATOM 2115 C CA . GLN A 1 278 ? -49.49022 -45.15698 -26.61562 1.000 64.53874 300 GLN A CA 1
ATOM 2116 C C . GLN A 1 278 ? -50.87396 -44.76915 -26.10839 1.000 63.38248 300 GLN A C 1
ATOM 2117 O O . GLN A 1 278 ? -51.85184 -45.49539 -26.32605 1.000 65.35139 300 GLN A O 1
ATOM 2123 N N . PHE A 1 279 ? -50.97069 -43.61809 -25.43976 1.000 60.01693 301 PHE A N 1
ATOM 2124 C CA . PHE A 1 279 ? -52.24953 -43.14578 -24.92175 1.000 62.11017 301 PHE A CA 1
ATOM 2125 C C . PHE A 1 279 ? -53.24927 -42.90525 -26.04729 1.000 64.76941 301 PHE A C 1
ATOM 2126 O O . PHE A 1 279 ? -54.42615 -43.26858 -25.93187 1.000 67.83104 301 PHE A O 1
ATOM 2134 N N . LYS A 1 280 ? -52.79330 -42.31916 -27.15696 1.000 64.04705 302 LYS A N 1
ATOM 2135 C CA . LYS A 1 280 ? -53.71646 -41.90269 -28.20912 1.000 71.01457 302 LYS A CA 1
ATOM 2136 C C . LYS A 1 280 ? -54.23803 -43.07656 -29.02828 1.000 79.77972 302 LYS A C 1
ATOM 2137 O O . LYS A 1 280 ? -55.37073 -43.02692 -29.52441 1.000 81.21109 302 LYS A O 1
ATOM 2143 N N . GLN A 1 281 ? -53.43219 -44.12410 -29.20740 1.000 83.61199 303 GLN A N 1
ATOM 2144 C CA . GLN A 1 281 ? -53.94275 -45.32331 -29.85791 1.000 87.82027 303 GLN A CA 1
ATOM 2145 C C . GLN A 1 281 ? -55.03584 -45.98479 -29.02931 1.000 87.39836 303 GLN A C 1
ATOM 2146 O O . GLN A 1 281 ? -55.85917 -46.72336 -29.57945 1.000 88.98879 303 GLN A O 1
ATOM 2152 N N . THR A 1 282 ? -55.07407 -45.70764 -27.72418 1.000 86.23342 304 THR A N 1
ATOM 2153 C CA . THR A 1 282 ? -56.08491 -46.27208 -26.83796 1.000 88.29127 304 THR A CA 1
ATOM 2154 C C . THR A 1 282 ? -57.40939 -45.51750 -26.91747 1.000 87.85570 304 THR A C 1
ATOM 2155 O O . THR A 1 282 ? -58.47232 -46.11585 -26.71687 1.000 89.60706 304 THR A O 1
ATOM 2159 N N . ILE A 1 283 ? -57.37472 -44.22297 -27.21767 1.000 85.94639 305 ILE A N 1
ATOM 2160 C CA . ILE A 1 283 ? -58.58928 -43.41200 -27.25413 1.000 84.74503 305 ILE A CA 1
ATOM 2161 C C . ILE A 1 283 ? -59.13445 -43.37999 -28.67765 1.000 85.14153 305 ILE A C 1
ATOM 2162 O O . ILE A 1 283 ? -58.36283 -43.49367 -29.64208 1.000 82.93083 305 ILE A O 1
ATOM 2167 N N . PRO A 1 284 ? -60.44654 -43.24731 -28.85879 1.000 89.90937 306 PRO A N 1
ATOM 2168 C CA . PRO A 1 284 ? -60.99361 -43.14075 -30.21600 1.000 93.19337 306 PRO A CA 1
ATOM 2169 C C . PRO A 1 284 ? -60.56032 -41.85299 -30.90034 1.000 92.54957 306 PRO A C 1
ATOM 2170 O O . PRO A 1 284 ? -60.32261 -40.82524 -30.25971 1.000 89.54545 306 PRO A O 1
ATOM 2174 N N . ASN A 1 285 ? -60.45896 -41.92394 -32.23047 1.000 93.66475 307 ASN A N 1
ATOM 2175 C CA . ASN A 1 285 ? -60.03847 -40.76076 -33.00474 1.000 92.69618 307 ASN A CA 1
ATOM 2176 C C . ASN A 1 285 ? -61.06990 -39.64020 -32.94973 1.000 92.97884 307 ASN A C 1
ATOM 2177 O O . ASN A 1 285 ? -60.71290 -38.46519 -33.09667 1.000 91.67855 307 ASN A O 1
ATOM 2179 N N . LYS A 1 286 ? -62.34293 -39.97890 -32.72547 1.000 94.01623 308 LYS A N 1
ATOM 2180 C CA . LYS A 1 286 ? -63.40699 -38.98083 -32.73875 1.000 95.10987 308 LYS A CA 1
ATOM 2181 C C . LYS A 1 286 ? -63.39570 -38.08246 -31.50583 1.000 94.41387 308 LYS A C 1
ATOM 2182 O O . LYS A 1 286 ? -64.01851 -37.01498 -31.53212 1.000 94.37236 308 LYS A O 1
ATOM 2184 N N . LEU A 1 287 ? -62.71291 -38.48436 -30.42846 1.000 95.10357 309 LEU A N 1
ATOM 2185 C CA . LEU A 1 287 ? -62.60387 -37.61908 -29.25688 1.000 96.63609 309 LEU A CA 1
ATOM 2186 C C . LEU A 1 287 ? -61.68839 -36.42712 -29.49979 1.000 98.10792 309 LEU A C 1
ATOM 2187 O O . LEU A 1 287 ? -61.80719 -35.41797 -28.79649 1.000 94.90750 309 LEU A O 1
ATOM 2192 N N . GLU A 1 288 ? -60.78201 -36.52256 -30.46633 1.000 102.77154 310 GLU A N 1
ATOM 2193 C CA . GLU A 1 288 ? -59.85688 -35.44582 -30.77948 1.000 106.31452 310 GLU A CA 1
ATOM 2194 C C . GLU A 1 288 ? -60.50448 -34.44651 -31.73331 1.000 109.72481 310 GLU A C 1
ATOM 2195 O O . GLU A 1 288 ? -61.44779 -34.76369 -32.46207 1.000 113.24156 310 GLU A O 1
ATOM 2201 N N . HIS A 1 289 ? -59.98205 -33.22459 -31.71920 1.000 108.06862 311 HIS A N 1
ATOM 2202 C CA . HIS A 1 289 ? -60.47082 -32.17556 -32.60816 1.000 108.32504 311 HIS A CA 1
ATOM 2203 C C . HIS A 1 289 ? -59.56971 -32.04290 -33.83138 1.000 108.37389 311 HIS A C 1
ATOM 2204 O O . HIS A 1 289 ? -58.34326 -32.03720 -33.71252 1.000 105.81883 311 HIS A O 1
#

Organism: Staphylococcus aureus (NCBI:txid1280)

Secondary structure (DSSP, 8-state):
-------SSS-EEEEETTTTTTS-TTSHHHHHHHHHTT-SEEEEEEEE-TTS-EEE--SSBSTTTSS--SBGGGS-HHHHHTS-TTTT---TTS--TTTT-TT-SPPBHHHHHHH-TTSEEEEEE-S-TTSHHHHHHHHHHHHHHHHTT-TTTEEEE-SSHHHHHHHHHHHTTSSEEBPPHHHHHHHHHHHHHHGGG---SS-EEEEEESEETTEE---HHHHHHHHHTTEEEEEE----HHHHHHHHHHT--EEEES-THHHHHHHHHS-GGG--

Sequence (276 aa):
TIPAFFKGNAPYIFAHRGGMALRPEQTQLAFDYAKQLGVDGFETDVRLTKDQQLIVFHDATVDRTTNGSGKVSAHTLAELKKLDAAYHFKDINGLTPYRGHAHTAILTFDELLKQYPDMYINVDLKDAPESYEGSIAPQIMFDTIAENQAFDRRVLVTSFYKEQIVRFNKIAQGSVAIGASQQEVTEAFLKYHLLGGRYYQPLAQTFQMPTHFKGIDLTSSRFIKWLNDMNIIPGYYGVNSINLMNDLYQKGAHTIVTDRPDLAQQFKQTIPNKLEH

Nearest PDB structures (foldseek):
  8ghi-assembly1_A  TM=1.003E+00  e=6.399E-59  Staphylococcus aureus
  5vug-assembly1_A-2  TM=8.390E-01  e=7.669E-18  Mycobacterium tuberculosis H37Rv
  5t9b-assembly1_G  TM=7.918E-01  e=6.040E-19  Bacillus subtilis subsp. subtilis str. 168
  7e0v-assembly1_A  TM=8.018E-01  e=3.579E-16  Pyrococcus furiosus DSM 3638
  7e2b-assembly1_A  TM=7.906E-01  e=1.908E-15  Pyrococcus furiosus DSM 3638